Protein AF-A0A498LXP4-F1 (afdb_monomer_lite)

Secondary structure (DSSP, 8-state):
-----THHHHTTPPPPPP--TTGGGSTTSS-----------------------SS-TTSTTS-TTTTTT-HHHHHHHHHHHHHTT----HHHHHHHHHHHHHHHHHHHHHHHHTT----SSPPTTTS-SEEE-SS-EEE--PPPPP-EE-SSS--TTHHHH-EEHHHHHGGGGTT-SEEEEEETTEEEEEEE-TTS-EEEE--S-B-TTSPBPTTS--------

pLDDT: mean 76.38, std 22.14, range [29.14, 98.0]

Sequence (224 aa):
MPRKGRRSQAQKLHWTKVDLTGWASISKDVAQVSDRQQSEDGDNTSRILSVQASHCQSDARYDVFSQNNQCTCVALTFLAYHSEGTLFKQPDLDRVLEEGDALYVGIKMQLIAEGRFRWDHLSMGEVPVSITTSNHTYNIQKSEVLMGYLRARGNPEMERWWIPLDERLQCLSTDVSHALLMVSSECFAVFRDGSGRYGYFDSHSRTAEGFPHPTDDGSYVNVH

Radius of gyration: 18.93 Å; chains: 1; bounding box: 61×47×37 Å

InterPro domains:
  IPR006928 Herpesvirus large tegument protein, USP domain [PF04843] (53-210)
  IPR038765 Papain-like cysteine peptidase superfamily [SSF54001] (51-207)

Foldseek 3Di:
DDDPDCLVVQLVDQFAADDCVPVPPPPPPPDDDDDDDDDDDDDPPPPQDWAWAPWFQQDPVADPLQRPLLQLLLQVLVVVCVVVVDPDHRVNSVVSSVLSSVVLSVLQVVCVVVVNDDDSHDRNVSRDQWDDDPPDIDGDDDDRDADADDDPDDPPVCVVPHYHPVVVCCCCVPPHFWDWDDDRSFIKIWGAHPVRDIWIFGRWAADPVRHHDPVRTHGGGTTD

Structure (mmCIF, N/CA/C/O backbone):
data_AF-A0A498LXP4-F1
#
_entry.id   AF-A0A498LXP4-F1
#
loop_
_atom_site.group_PDB
_atom_site.id
_atom_site.type_symbol
_atom_site.label_atom_id
_atom_site.label_alt_id
_atom_site.label_comp_id
_atom_site.label_asym_id
_atom_site.label_entity_id
_atom_site.label_seq_id
_atom_site.pdbx_PDB_ins_code
_atom_site.Cartn_x
_atom_site.Cartn_y
_atom_site.Cartn_z
_atom_site.occupancy
_atom_site.B_iso_or_equiv
_atom_site.auth_seq_id
_atom_site.auth_comp_id
_atom_site.auth_asym_id
_atom_site.auth_atom_id
_atom_site.pdbx_PDB_model_num
ATOM 1 N N . MET A 1 1 ? -18.141 -32.375 -10.474 1.00 29.42 1 MET A N 1
ATOM 2 C CA . MET A 1 1 ? -18.356 -31.263 -9.517 1.00 29.42 1 MET A CA 1
ATOM 3 C C . MET A 1 1 ? -17.061 -30.464 -9.405 1.00 29.42 1 MET A C 1
ATOM 5 O O . MET A 1 1 ? -16.059 -31.072 -9.041 1.00 29.42 1 MET A O 1
ATOM 9 N N . PRO A 1 2 ? -17.015 -29.167 -9.756 1.00 35.19 2 PRO A N 1
ATOM 10 C CA . PRO A 1 2 ? -15.776 -28.396 -9.686 1.00 35.19 2 PRO A CA 1
ATOM 11 C C . PRO A 1 2 ? -15.463 -28.063 -8.223 1.00 35.19 2 PRO A C 1
ATOM 13 O O . PRO A 1 2 ? -16.278 -27.455 -7.527 1.00 35.19 2 PRO A O 1
ATOM 16 N N . ARG A 1 3 ? -14.293 -28.487 -7.734 1.00 45.72 3 ARG A N 1
ATOM 17 C CA . ARG A 1 3 ? -13.798 -28.136 -6.396 1.00 45.72 3 ARG A CA 1
ATOM 18 C C . ARG A 1 3 ? -13.428 -26.650 -6.396 1.00 45.72 3 ARG A C 1
ATOM 20 O O . ARG A 1 3 ? -12.495 -26.266 -7.094 1.00 45.72 3 ARG A O 1
ATOM 27 N N . LYS A 1 4 ? -14.142 -25.827 -5.618 1.00 42.12 4 LYS A N 1
ATOM 28 C CA . LYS A 1 4 ? -13.756 -24.436 -5.309 1.00 42.12 4 LYS A CA 1
ATOM 29 C C . LYS A 1 4 ? -12.323 -24.447 -4.758 1.00 42.12 4 LYS A C 1
ATOM 31 O O . LYS A 1 4 ? -12.092 -24.916 -3.646 1.00 42.12 4 LYS A O 1
ATOM 36 N N . GLY A 1 5 ? -11.359 -24.053 -5.586 1.00 40.53 5 GLY A N 1
ATOM 37 C CA . GLY A 1 5 ? -9.934 -24.159 -5.287 1.00 40.53 5 GLY A CA 1
ATOM 38 C C . GLY A 1 5 ? -9.494 -23.141 -4.239 1.00 40.53 5 GLY A C 1
ATOM 39 O O . GLY A 1 5 ? -10.023 -22.035 -4.184 1.00 40.53 5 GLY A O 1
ATOM 40 N N . ARG A 1 6 ? -8.473 -23.491 -3.447 1.00 49.62 6 ARG A N 1
ATOM 41 C CA . ARG A 1 6 ? -7.818 -22.638 -2.431 1.00 49.62 6 ARG A CA 1
ATOM 42 C C . ARG A 1 6 ? -7.492 -21.203 -2.906 1.00 49.62 6 ARG A C 1
ATOM 44 O O . ARG A 1 6 ? -7.411 -20.305 -2.079 1.00 49.62 6 ARG A O 1
ATOM 51 N N . ARG A 1 7 ? -7.406 -20.955 -4.221 1.00 44.03 7 ARG A N 1
ATOM 52 C CA . ARG A 1 7 ? -7.292 -19.614 -4.830 1.00 44.03 7 ARG A CA 1
ATOM 53 C C . ARG A 1 7 ? -8.417 -18.654 -4.415 1.00 44.03 7 ARG A C 1
ATOM 55 O O . ARG A 1 7 ? -8.137 -17.516 -4.067 1.00 44.03 7 ARG A O 1
ATOM 62 N N . SER A 1 8 ? -9.668 -19.122 -4.326 1.00 49.00 8 SER A N 1
ATOM 63 C CA . SER A 1 8 ? -10.786 -18.291 -3.845 1.00 49.00 8 SER A CA 1
ATOM 64 C C . SER A 1 8 ? -10.777 -18.078 -2.325 1.00 49.00 8 SER A C 1
ATOM 66 O O . SER A 1 8 ? -11.537 -17.258 -1.817 1.00 49.00 8 SER A O 1
ATOM 68 N N . GLN A 1 9 ? -9.982 -18.854 -1.577 1.00 51.09 9 GLN A N 1
ATOM 69 C CA . GLN A 1 9 ? -9.816 -18.665 -0.134 1.00 51.09 9 GLN A CA 1
ATOM 70 C C . GLN A 1 9 ? -8.811 -17.547 0.165 1.00 51.09 9 GLN A C 1
ATOM 72 O O . GLN A 1 9 ? -9.069 -16.775 1.077 1.00 51.09 9 GLN A O 1
ATOM 77 N N . ALA A 1 10 ? -7.754 -17.379 -0.643 1.00 55.09 10 ALA A N 1
ATOM 78 C CA . ALA A 1 10 ? -6.750 -16.320 -0.464 1.00 55.09 10 ALA A CA 1
ATOM 79 C C . ALA A 1 10 ? -7.338 -14.897 -0.474 1.00 55.09 10 ALA A C 1
ATOM 81 O O . ALA A 1 10 ? -6.876 -14.034 0.260 1.00 55.09 10 ALA A O 1
ATOM 82 N N . GLN A 1 11 ? -8.416 -14.664 -1.229 1.00 54.25 11 GLN A N 1
ATOM 83 C CA . GLN A 1 11 ? -9.118 -13.372 -1.251 1.00 54.25 11 GLN A CA 1
ATOM 84 C C . GLN A 1 11 ? -9.850 -13.033 0.061 1.00 54.25 11 GLN A C 1
ATOM 86 O O . GLN A 1 11 ? -10.203 -11.877 0.282 1.00 54.25 11 GLN A O 1
ATOM 91 N N . LYS A 1 12 ? -10.109 -14.039 0.906 1.00 54.97 12 LYS A N 1
ATOM 92 C CA . LYS A 1 12 ? -10.863 -13.930 2.165 1.00 54.97 12 LYS A CA 1
ATOM 93 C C . LYS A 1 12 ? -10.003 -14.194 3.403 1.00 54.97 12 LYS A C 1
ATOM 95 O O . LYS A 1 12 ? -10.546 -14.209 4.503 1.00 54.97 12 LYS A O 1
ATOM 100 N N . LEU A 1 13 ? -8.716 -14.493 3.223 1.00 53.66 13 LEU A N 1
ATOM 101 C CA . LEU A 1 13 ? -7.804 -14.743 4.330 1.00 53.66 13 LEU A CA 1
ATOM 102 C C . LEU A 1 13 ? -7.346 -13.407 4.910 1.00 53.66 13 LEU A C 1
ATOM 104 O O . LEU A 1 13 ? -6.879 -12.531 4.184 1.00 53.66 13 LEU A O 1
ATOM 108 N N . HIS A 1 14 ? -7.483 -13.288 6.224 1.00 51.78 14 HIS A N 1
ATOM 109 C CA . HIS A 1 14 ? -6.813 -12.274 7.023 1.00 51.78 14 HIS A CA 1
ATOM 110 C C . HIS A 1 14 ? -5.435 -12.816 7.387 1.00 51.78 14 HIS A C 1
ATOM 112 O O . HIS A 1 14 ? -5.321 -13.927 7.913 1.00 51.78 14 HIS A O 1
ATOM 118 N N . TRP A 1 15 ? -4.388 -12.079 7.030 1.00 49.88 15 TRP A N 1
ATOM 119 C CA . TRP A 1 15 ? -3.016 -12.546 7.187 1.00 49.88 15 TRP A CA 1
ATOM 120 C C . TRP A 1 15 ? -2.542 -12.337 8.621 1.00 49.88 15 TRP A C 1
ATOM 122 O O . TRP A 1 15 ? -2.679 -11.259 9.192 1.00 49.88 15 TRP A O 1
ATOM 132 N N . THR A 1 16 ? -1.998 -13.391 9.219 1.00 38.91 16 THR A N 1
ATOM 133 C CA . THR A 1 16 ? -1.466 -13.371 10.583 1.00 38.91 16 THR A CA 1
ATOM 134 C C . THR A 1 16 ? 0.036 -13.135 10.569 1.00 38.91 16 THR A C 1
ATOM 136 O O . THR A 1 16 ? 0.739 -13.733 9.751 1.00 38.91 16 THR A O 1
ATOM 139 N N . LYS A 1 17 ? 0.528 -12.339 11.523 1.00 36.44 17 LYS A N 1
ATOM 140 C CA . LYS A 1 17 ? 1.960 -12.124 11.751 1.00 36.44 17 LYS A CA 1
ATOM 141 C C . LYS A 1 17 ? 2.653 -13.465 12.019 1.00 36.44 17 LYS A C 1
ATOM 143 O O . LYS A 1 17 ? 2.330 -14.164 12.977 1.00 36.44 17 LYS A O 1
ATOM 148 N N . VAL A 1 18 ? 3.584 -13.837 11.151 1.00 39.88 18 VAL A N 1
ATOM 149 C CA . VAL A 1 18 ? 4.504 -14.956 11.349 1.00 39.88 18 VAL A CA 1
ATOM 150 C C . VAL A 1 18 ? 5.578 -14.515 12.339 1.00 39.88 18 VAL A C 1
ATOM 152 O O . VAL A 1 18 ? 6.214 -13.482 12.150 1.00 39.88 18 VAL A O 1
ATOM 155 N N . ASP A 1 19 ? 5.773 -15.299 13.396 1.00 37.91 19 ASP A N 1
ATOM 156 C CA . ASP A 1 19 ? 6.857 -15.104 14.355 1.00 37.91 19 ASP A CA 1
ATOM 157 C C . ASP A 1 19 ? 8.199 -15.493 13.709 1.00 37.91 19 ASP A C 1
ATOM 159 O O . ASP A 1 19 ? 8.431 -16.654 13.363 1.00 37.91 19 ASP A O 1
ATOM 163 N N . LEU A 1 20 ? 9.068 -14.501 13.495 1.00 41.78 20 LEU A N 1
ATOM 164 C CA . LEU A 1 20 ? 10.378 -14.665 12.854 1.00 41.78 20 LEU A CA 1
ATOM 165 C C . LEU A 1 20 ? 11.522 -14.830 13.870 1.00 41.78 20 LEU A C 1
ATOM 167 O O . LEU A 1 20 ? 12.680 -14.927 13.460 1.00 41.78 20 LEU A O 1
ATOM 171 N N . THR A 1 21 ? 11.235 -14.911 15.176 1.00 40.44 21 THR A N 1
ATOM 172 C CA . THR A 1 21 ? 12.257 -15.006 16.243 1.00 40.44 21 THR A CA 1
ATOM 173 C C . THR A 1 21 ? 13.197 -16.214 16.107 1.00 40.44 21 THR A C 1
ATOM 175 O O . THR A 1 21 ? 14.305 -16.200 16.638 1.00 40.44 21 THR A O 1
ATOM 178 N N . GLY A 1 22 ? 12.821 -17.234 15.327 1.00 33.28 22 GLY A N 1
ATOM 179 C CA . GLY A 1 22 ? 13.659 -18.403 15.030 1.00 33.28 22 GLY A CA 1
ATOM 180 C C . GLY A 1 22 ? 14.635 -18.267 13.847 1.00 33.28 22 GLY A C 1
ATOM 181 O O . GLY A 1 22 ? 15.439 -19.175 13.633 1.00 33.28 22 GLY A O 1
ATOM 182 N N . TRP A 1 23 ? 14.598 -17.187 13.054 1.00 38.53 23 TRP A N 1
ATOM 183 C CA . TRP A 1 23 ? 15.372 -17.104 11.797 1.00 38.53 23 TRP A CA 1
ATOM 184 C C . TRP A 1 23 ? 16.809 -16.577 11.969 1.00 38.53 23 TRP A C 1
ATOM 186 O O . TRP A 1 23 ? 17.630 -16.708 11.062 1.00 38.53 23 TRP A O 1
ATOM 196 N N . ALA A 1 24 ? 17.181 -16.084 13.155 1.00 33.53 24 ALA A N 1
ATOM 197 C CA . ALA A 1 24 ? 18.541 -15.604 13.430 1.00 33.53 24 ALA A CA 1
ATOM 198 C C . ALA A 1 24 ? 19.639 -16.688 13.284 1.00 33.53 24 ALA A C 1
ATOM 200 O O . ALA A 1 24 ? 20.823 -16.368 13.255 1.00 33.53 24 ALA A O 1
ATOM 201 N N . SER A 1 25 ? 19.275 -17.972 13.171 1.00 33.97 25 SER A N 1
ATOM 202 C CA . SER A 1 25 ? 20.235 -19.088 13.147 1.00 33.97 25 SER A CA 1
ATOM 203 C C . SER A 1 25 ? 20.541 -19.691 11.767 1.00 33.97 25 SER A C 1
ATOM 205 O O . SER A 1 25 ? 21.329 -20.631 11.709 1.00 33.97 25 SER A O 1
ATOM 207 N N . ILE A 1 26 ? 19.974 -19.193 10.656 1.00 35.56 26 ILE A N 1
ATOM 208 C CA . ILE A 1 26 ? 20.176 -19.817 9.321 1.00 35.56 26 ILE A CA 1
ATOM 209 C C . ILE A 1 26 ? 21.122 -19.017 8.398 1.00 35.56 26 ILE A C 1
ATOM 211 O O . ILE A 1 26 ? 21.611 -19.553 7.410 1.00 35.56 26 ILE A O 1
ATOM 215 N N . SER A 1 27 ? 21.496 -17.780 8.732 1.00 37.31 27 SER A N 1
ATOM 216 C CA . SER A 1 27 ? 22.370 -16.961 7.871 1.00 37.31 27 SER A CA 1
ATOM 217 C C . SER A 1 27 ? 23.847 -16.997 8.286 1.00 37.31 27 SER A C 1
ATOM 219 O O . SER A 1 27 ? 24.437 -15.958 8.573 1.00 37.31 27 SER A O 1
ATOM 221 N N . LYS A 1 28 ? 24.464 -18.185 8.337 1.00 33.16 28 LYS A N 1
ATOM 222 C CA . LYS A 1 28 ? 25.934 -18.294 8.465 1.00 33.16 28 LYS A CA 1
ATOM 223 C C . LYS A 1 28 ? 26.680 -18.470 7.139 1.00 33.16 28 LYS A C 1
ATOM 225 O O . LYS A 1 28 ? 27.895 -18.326 7.142 1.00 33.16 28 LYS A O 1
ATOM 230 N N . ASP A 1 29 ? 25.979 -18.663 6.023 1.00 30.09 29 ASP A N 1
ATOM 231 C CA . ASP A 1 29 ? 26.621 -18.897 4.717 1.00 30.09 29 ASP A CA 1
ATOM 232 C C . ASP A 1 29 ? 26.624 -17.680 3.772 1.00 30.09 29 ASP A C 1
ATOM 234 O O . ASP A 1 29 ? 27.004 -17.801 2.611 1.00 30.09 29 ASP A O 1
ATOM 238 N N . VAL A 1 30 ? 26.259 -16.485 4.252 1.00 36.47 30 VAL A N 1
ATOM 239 C CA . VAL A 1 30 ? 26.372 -15.240 3.467 1.00 36.47 30 VAL A CA 1
ATOM 240 C C . VAL A 1 30 ? 27.088 -14.168 4.283 1.00 36.47 30 VAL A C 1
ATOM 242 O O . VAL A 1 30 ? 26.524 -13.151 4.665 1.00 36.47 30 VAL A O 1
ATOM 245 N N . ALA A 1 31 ? 28.350 -14.423 4.608 1.00 32.75 31 ALA A N 1
ATOM 246 C CA . ALA A 1 31 ? 29.246 -13.402 5.132 1.00 32.75 31 ALA A CA 1
ATOM 247 C C . ALA A 1 31 ? 30.687 -13.784 4.813 1.00 32.75 31 ALA A C 1
ATOM 249 O O . ALA A 1 31 ? 31.317 -14.472 5.605 1.00 32.75 31 ALA A O 1
ATOM 250 N N . GLN A 1 32 ? 31.193 -13.329 3.665 1.00 32.62 32 GLN A N 1
ATOM 251 C CA . GLN A 1 32 ? 32.583 -12.891 3.492 1.00 32.62 32 GLN A CA 1
ATOM 252 C C . GLN A 1 32 ? 32.713 -12.097 2.190 1.00 32.62 32 GLN A C 1
ATOM 254 O O . GLN A 1 32 ? 33.073 -12.664 1.169 1.00 32.62 32 GLN A O 1
ATOM 259 N N . VAL A 1 33 ? 32.466 -10.787 2.245 1.00 29.14 33 VAL A N 1
ATOM 260 C CA . VAL A 1 33 ? 33.355 -9.780 1.642 1.00 29.14 33 VAL A CA 1
ATOM 261 C C . VAL A 1 33 ? 33.217 -8.527 2.509 1.00 29.14 33 VAL A C 1
ATOM 263 O O . VAL A 1 33 ? 32.252 -7.784 2.381 1.00 29.14 33 VAL A O 1
ATOM 266 N N . SER A 1 34 ? 34.142 -8.352 3.452 1.00 35.22 34 SER A N 1
ATOM 267 C CA . SER A 1 34 ? 34.285 -7.114 4.219 1.00 35.22 34 SER A CA 1
ATOM 268 C C . SER A 1 34 ? 35.464 -6.311 3.673 1.00 35.22 34 SER A C 1
ATOM 270 O O . SER A 1 34 ? 36.515 -6.885 3.378 1.00 35.22 34 SER A O 1
ATOM 272 N N . ASP A 1 35 ? 35.232 -5.004 3.571 1.00 31.95 35 ASP A N 1
ATOM 273 C CA . ASP A 1 35 ? 36.169 -3.884 3.627 1.00 31.95 35 ASP A CA 1
ATOM 274 C C . ASP A 1 35 ? 37.442 -3.934 2.779 1.00 31.95 35 ASP A C 1
ATOM 276 O O . ASP A 1 35 ? 38.472 -4.472 3.190 1.00 31.95 35 ASP A O 1
ATOM 280 N N . ARG A 1 36 ? 37.434 -3.161 1.681 1.00 29.58 36 ARG A N 1
ATOM 281 C CA . ARG A 1 36 ? 38.604 -2.364 1.283 1.00 29.58 36 ARG A CA 1
ATOM 282 C C . ARG A 1 36 ? 38.216 -0.965 0.796 1.00 29.58 36 ARG A C 1
ATOM 284 O O . ARG A 1 36 ? 37.380 -0.797 -0.078 1.00 29.58 36 ARG A O 1
ATOM 291 N N . GLN A 1 37 ? 38.884 -0.013 1.445 1.00 30.94 37 GLN A N 1
ATOM 292 C CA . GLN A 1 37 ? 39.140 1.402 1.172 1.00 30.94 37 GLN A CA 1
ATOM 293 C C . GLN A 1 37 ? 38.753 1.990 -0.193 1.00 30.94 37 GLN A C 1
ATOM 295 O O . GLN A 1 37 ? 39.022 1.420 -1.244 1.00 30.94 37 GLN A O 1
ATOM 300 N N . GLN A 1 38 ? 38.264 3.233 -0.103 1.00 41.69 38 GLN A N 1
ATOM 301 C CA . GLN A 1 38 ? 38.203 4.250 -1.152 1.00 41.69 38 GLN A CA 1
ATOM 302 C C . GLN A 1 38 ? 39.338 4.133 -2.181 1.00 41.69 38 GLN A C 1
ATOM 304 O O . GLN A 1 38 ? 40.508 4.354 -1.869 1.00 41.69 38 GLN A O 1
ATOM 309 N N . SER A 1 39 ? 38.943 3.905 -3.427 1.00 29.56 39 SER A N 1
ATOM 310 C CA . SER A 1 39 ? 39.671 4.334 -4.614 1.00 29.56 39 SER A CA 1
ATOM 311 C C . SER A 1 39 ? 38.643 4.805 -5.635 1.00 29.56 39 SER A C 1
ATOM 313 O O . SER A 1 39 ? 37.705 4.076 -5.951 1.00 29.56 39 SER A O 1
ATOM 315 N N . GLU A 1 40 ? 38.804 6.042 -6.096 1.00 43.16 40 GLU A N 1
ATOM 316 C CA . GLU A 1 40 ? 38.091 6.591 -7.243 1.00 43.16 40 GLU A CA 1
ATOM 317 C C . GLU A 1 40 ? 38.405 5.727 -8.470 1.00 43.16 40 GLU A C 1
ATOM 319 O O . GLU A 1 40 ? 39.521 5.762 -8.980 1.00 43.16 40 GLU A O 1
ATOM 324 N N . ASP A 1 41 ? 37.437 4.939 -8.929 1.00 31.17 41 ASP A N 1
ATOM 325 C CA . ASP A 1 41 ? 37.439 4.415 -10.290 1.00 31.17 41 ASP A CA 1
ATOM 326 C C . ASP A 1 41 ? 35.995 4.276 -10.777 1.00 31.17 41 ASP A C 1
ATOM 328 O O . ASP A 1 41 ? 35.102 3.839 -10.046 1.00 31.17 41 ASP A O 1
ATOM 332 N N . GLY A 1 42 ? 35.751 4.778 -11.982 1.00 42.97 42 GLY A N 1
ATOM 333 C CA . GLY A 1 42 ? 34.420 4.924 -12.546 1.00 42.97 42 GLY A CA 1
ATOM 334 C C . GLY A 1 42 ? 33.849 3.578 -12.958 1.00 42.97 42 GLY A C 1
ATOM 335 O O . GLY A 1 42 ? 34.242 3.041 -13.987 1.00 42.97 42 GLY A O 1
ATOM 336 N N . ASP A 1 43 ? 32.863 3.085 -12.212 1.00 35.78 43 ASP A N 1
ATOM 337 C CA . ASP A 1 43 ? 32.008 1.997 -12.671 1.00 35.78 43 ASP A CA 1
ATOM 338 C C . ASP A 1 43 ? 30.530 2.369 -12.525 1.00 35.78 43 ASP A C 1
ATOM 340 O O . ASP A 1 43 ? 30.071 2.921 -11.522 1.00 35.78 43 ASP A O 1
ATOM 344 N N . ASN A 1 44 ? 29.789 2.112 -13.594 1.00 39.41 44 ASN A N 1
ATOM 345 C CA . ASN A 1 44 ? 28.410 2.512 -13.827 1.00 39.41 44 ASN A CA 1
ATOM 346 C C . ASN A 1 44 ? 27.451 1.575 -13.076 1.00 39.41 44 ASN A C 1
ATOM 348 O O . ASN A 1 44 ? 26.532 0.998 -13.659 1.00 39.41 44 ASN A O 1
ATOM 352 N N . THR A 1 45 ? 27.662 1.395 -11.770 1.00 43.12 45 THR A N 1
ATOM 353 C CA . THR A 1 45 ? 26.665 0.777 -10.899 1.00 43.12 45 THR A CA 1
ATOM 354 C C . THR A 1 45 ? 25.473 1.720 -10.872 1.00 43.12 45 THR A C 1
ATOM 356 O O . THR A 1 45 ? 25.589 2.840 -10.367 1.00 43.12 45 THR A O 1
ATOM 359 N N . SER A 1 46 ? 24.351 1.299 -11.465 1.00 47.84 46 SER A N 1
ATOM 360 C CA . SER A 1 46 ? 23.073 2.013 -11.388 1.00 47.84 46 SER A CA 1
ATOM 361 C C . SER A 1 46 ? 22.856 2.433 -9.940 1.00 47.84 46 SER A C 1
ATOM 363 O O . SER A 1 46 ? 22.653 1.579 -9.080 1.00 47.84 46 SER A O 1
ATOM 365 N N . ARG A 1 47 ? 23.010 3.732 -9.655 1.00 56.84 47 ARG A N 1
ATOM 366 C CA . ARG A 1 47 ? 22.897 4.249 -8.293 1.00 56.84 47 ARG A CA 1
ATOM 367 C C . ARG A 1 47 ? 21.513 3.869 -7.801 1.00 56.84 47 ARG A C 1
ATOM 369 O O . ARG A 1 47 ? 20.524 4.337 -8.361 1.00 56.84 47 ARG A O 1
ATOM 376 N N . ILE A 1 48 ? 21.469 3.002 -6.796 1.00 59.09 48 ILE A N 1
ATOM 377 C CA . ILE A 1 48 ? 20.257 2.740 -6.039 1.00 59.09 48 ILE A CA 1
ATOM 378 C C . ILE A 1 48 ? 19.812 4.095 -5.496 1.00 59.09 48 ILE A C 1
ATOM 380 O O . ILE A 1 48 ? 20.512 4.713 -4.693 1.00 59.09 48 ILE A O 1
ATOM 384 N N . LEU A 1 49 ? 18.695 4.591 -6.015 1.00 71.19 49 LEU A N 1
ATOM 385 C CA . LEU A 1 49 ? 18.021 5.738 -5.436 1.00 71.19 49 LEU A CA 1
ATOM 386 C C . LEU A 1 49 ? 17.234 5.186 -4.249 1.00 71.19 49 LEU A C 1
ATOM 388 O O . LEU A 1 49 ? 16.653 4.115 -4.349 1.00 71.19 49 LEU A O 1
ATOM 392 N N . SER A 1 50 ? 17.297 5.859 -3.109 1.00 79.06 50 SER A N 1
ATOM 393 C CA . SER A 1 50 ? 16.436 5.577 -1.966 1.00 79.06 50 SER A CA 1
ATOM 394 C C . SER A 1 50 ? 16.015 6.916 -1.382 1.00 79.06 50 SER A C 1
ATOM 396 O O . SER A 1 50 ? 16.804 7.865 -1.334 1.00 79.06 50 SER A O 1
ATOM 398 N N . VAL A 1 51 ? 14.745 7.006 -1.006 1.00 84.56 51 VAL A N 1
ATOM 399 C CA . VAL A 1 51 ? 14.124 8.202 -0.446 1.00 84.56 51 VAL A CA 1
ATOM 400 C C . VAL A 1 51 ? 13.348 7.761 0.773 1.00 84.56 51 VAL A C 1
ATOM 402 O O . VAL A 1 51 ? 12.463 6.923 0.656 1.00 84.56 51 VAL A O 1
ATOM 405 N N . GLN A 1 52 ? 13.667 8.357 1.913 1.00 85.69 52 GLN A N 1
ATOM 406 C CA . GLN A 1 52 ? 13.093 8.005 3.202 1.00 85.69 52 GLN A CA 1
ATOM 407 C C . GLN A 1 52 ? 12.001 8.992 3.598 1.00 85.69 52 GLN A C 1
ATOM 409 O O . GLN A 1 52 ? 12.100 10.182 3.298 1.00 85.69 52 GLN A O 1
ATOM 414 N N . ALA A 1 53 ? 10.975 8.495 4.283 1.00 90.62 53 ALA A N 1
ATOM 415 C CA . ALA A 1 53 ? 10.035 9.327 5.022 1.00 90.62 53 ALA A CA 1
ATOM 416 C C . ALA A 1 53 ? 10.687 9.824 6.327 1.00 90.62 53 ALA A C 1
ATOM 418 O O . ALA A 1 53 ? 11.711 9.300 6.763 1.00 90.62 53 ALA A O 1
ATOM 419 N N . SER A 1 54 ? 10.092 10.819 6.986 1.00 91.00 54 SER A N 1
ATOM 420 C CA . SER A 1 54 ? 10.531 11.242 8.326 1.00 91.00 54 SER A CA 1
ATOM 421 C C . SER A 1 54 ? 10.163 10.241 9.421 1.00 91.00 54 SER A C 1
ATOM 423 O O . SER A 1 54 ? 10.637 10.366 10.548 1.00 91.00 54 SER A O 1
ATOM 425 N N . HIS A 1 55 ? 9.291 9.283 9.107 1.00 91.69 55 HIS A N 1
ATOM 426 C CA . HIS A 1 55 ? 8.707 8.348 10.052 1.00 91.69 55 HIS A CA 1
ATOM 427 C C . HIS A 1 55 ? 8.148 7.113 9.340 1.00 91.69 55 HIS A C 1
ATOM 429 O O . HIS A 1 55 ? 8.099 7.052 8.114 1.00 91.69 55 HIS A O 1
ATOM 435 N N . CYS A 1 56 ? 7.724 6.121 10.115 1.00 92.69 56 CYS A N 1
ATOM 436 C CA . CYS A 1 56 ? 7.103 4.896 9.623 1.00 92.69 56 CYS A CA 1
ATOM 437 C C . CYS A 1 56 ? 5.690 4.735 10.197 1.00 92.69 56 CYS A C 1
ATOM 439 O O . CYS A 1 56 ? 5.248 5.497 11.057 1.00 92.69 56 CYS A O 1
ATOM 441 N N . GLN A 1 57 ? 4.964 3.725 9.729 1.00 93.44 57 GLN A N 1
ATOM 442 C CA . GLN A 1 57 ? 3.568 3.487 10.115 1.00 93.44 57 GLN A CA 1
ATOM 443 C C . GLN A 1 57 ? 3.350 3.153 11.608 1.00 93.44 57 GLN A C 1
ATOM 445 O O . GLN A 1 57 ? 2.217 3.187 12.093 1.00 93.44 57 GLN A O 1
ATOM 450 N N . SER A 1 58 ? 4.412 2.779 12.329 1.00 93.75 58 SER A N 1
ATOM 451 C CA . SER A 1 58 ? 4.401 2.497 13.770 1.00 93.75 58 SER A CA 1
ATOM 452 C C . SER A 1 58 ? 4.685 3.731 14.630 1.00 93.75 58 SER A C 1
ATOM 454 O O . SER A 1 58 ? 4.664 3.624 15.853 1.00 93.75 58 SER A O 1
ATOM 456 N N . ASP A 1 59 ? 4.929 4.900 14.028 1.00 93.94 59 ASP A N 1
ATOM 457 C CA . ASP A 1 59 ? 5.203 6.144 14.755 1.00 93.94 59 ASP A CA 1
ATOM 458 C C . ASP A 1 59 ? 4.034 6.518 15.689 1.00 93.94 59 ASP A C 1
ATOM 460 O O . ASP A 1 59 ? 2.858 6.345 15.357 1.00 93.94 59 ASP A O 1
ATOM 464 N N . ALA A 1 60 ? 4.365 7.031 16.878 1.00 94.00 60 ALA A N 1
ATOM 465 C CA . ALA A 1 60 ? 3.422 7.414 17.934 1.00 94.00 60 ALA A CA 1
ATOM 466 C C . ALA A 1 60 ? 2.451 8.542 17.548 1.00 94.00 60 ALA A C 1
ATOM 468 O O . ALA A 1 60 ? 1.506 8.810 18.288 1.00 94.00 60 ALA A O 1
ATOM 469 N N . ARG A 1 61 ? 2.671 9.210 16.411 1.00 94.75 61 ARG A N 1
ATOM 470 C CA . ARG A 1 61 ? 1.732 10.191 15.856 1.00 94.75 61 ARG A CA 1
ATOM 471 C C . ARG A 1 61 ? 0.426 9.574 15.364 1.00 94.75 61 ARG A C 1
ATOM 473 O O . ARG A 1 61 ? -0.572 10.286 15.298 1.00 94.75 61 ARG A O 1
ATOM 480 N N . TYR A 1 62 ? 0.443 8.297 14.983 1.00 96.38 62 TYR A N 1
ATOM 481 C CA . TYR A 1 62 ? -0.756 7.589 14.552 1.00 96.38 62 TYR A CA 1
ATOM 482 C C . TYR A 1 62 ? -1.579 7.159 15.762 1.00 96.38 62 TYR A C 1
ATOM 484 O O . TYR A 1 62 ? -1.033 6.764 16.793 1.00 96.38 62 TYR A O 1
ATOM 492 N N . ASP A 1 63 ? -2.903 7.227 15.634 1.00 96.44 63 ASP A N 1
ATOM 493 C CA . ASP A 1 63 ? -3.808 6.792 16.693 1.00 96.44 63 ASP A CA 1
ATOM 494 C C . ASP A 1 63 ? -3.660 5.280 16.925 1.00 96.44 63 ASP A C 1
ATOM 496 O O . ASP A 1 63 ? -3.511 4.508 15.978 1.00 96.44 63 ASP A O 1
ATOM 500 N N . VAL A 1 64 ? -3.755 4.829 18.179 1.00 96.19 64 VAL A N 1
ATOM 501 C CA . VAL A 1 64 ? -3.698 3.397 18.544 1.00 96.19 64 VAL A CA 1
ATOM 502 C C . VAL A 1 64 ? -4.750 2.576 17.784 1.00 96.19 64 VAL A C 1
ATOM 504 O O . VAL A 1 64 ? -4.586 1.376 17.564 1.00 96.19 64 VAL A O 1
ATOM 507 N N . PHE A 1 65 ? -5.833 3.216 17.348 1.00 96.25 65 PHE A N 1
ATOM 508 C CA . PHE A 1 65 ? -6.853 2.634 16.494 1.00 96.25 65 PHE A CA 1
ATOM 509 C C . PHE A 1 65 ? -6.320 2.142 15.140 1.00 96.25 65 PHE A C 1
ATOM 511 O O . PHE A 1 65 ? -6.866 1.171 14.608 1.00 96.25 65 PHE A O 1
ATOM 518 N N . SER A 1 66 ? -5.294 2.773 14.568 1.00 96.75 66 SER A N 1
ATOM 519 C CA . SER A 1 66 ? -4.759 2.437 13.241 1.00 96.75 66 SER A CA 1
ATOM 520 C C . SER A 1 66 ? -3.285 2.076 13.206 1.00 96.75 66 SER A C 1
ATOM 522 O O . SER A 1 66 ? -2.890 1.304 12.331 1.00 96.75 66 SER A O 1
ATOM 524 N N . GLN A 1 67 ? -2.507 2.567 14.168 1.00 95.44 67 GLN A N 1
ATOM 525 C CA . GLN A 1 67 ? -1.061 2.424 14.233 1.00 95.44 67 GLN A CA 1
ATOM 526 C C . GLN A 1 67 ? -0.595 0.990 13.946 1.00 95.44 67 GLN A C 1
ATOM 528 O O . GLN A 1 67 ? -1.099 0.017 14.512 1.00 95.44 67 GLN A O 1
ATOM 533 N N . ASN A 1 68 ? 0.402 0.884 13.067 1.00 94.00 68 ASN A N 1
ATOM 534 C CA . ASN A 1 68 ? 1.032 -0.351 12.606 1.00 94.00 68 ASN A CA 1
ATOM 535 C C . ASN A 1 68 ? 0.110 -1.390 11.929 1.00 94.00 68 ASN A C 1
ATOM 537 O O . ASN A 1 68 ? 0.495 -2.550 11.798 1.00 94.00 68 ASN A O 1
ATOM 541 N N . ASN A 1 69 ? -1.087 -1.001 11.482 1.00 95.31 69 ASN A N 1
ATOM 542 C CA . ASN A 1 69 ? -2.020 -1.881 10.760 1.00 95.31 69 ASN A CA 1
ATOM 543 C C . ASN A 1 69 ? -2.420 -1.335 9.376 1.00 95.31 69 ASN A C 1
ATOM 545 O O . ASN A 1 69 ? -3.077 -2.017 8.588 1.00 95.31 69 ASN A O 1
ATOM 549 N N . GLN A 1 70 ? -2.001 -0.111 9.057 1.00 96.38 70 GLN A N 1
ATOM 550 C CA . GLN A 1 70 ? -2.407 0.641 7.873 1.00 96.38 70 GLN A CA 1
ATOM 551 C C . GLN A 1 70 ? -1.592 0.331 6.601 1.00 96.38 70 GLN A C 1
ATOM 553 O O . GLN A 1 70 ? -1.873 0.905 5.548 1.00 96.38 70 GLN A O 1
ATOM 558 N N . CYS A 1 71 ? -0.628 -0.599 6.649 1.00 96.00 71 CYS A N 1
ATOM 559 C CA . CYS A 1 71 ? 0.333 -0.875 5.566 1.00 96.00 71 CYS A CA 1
ATOM 560 C C . CYS A 1 71 ? -0.308 -1.090 4.187 1.00 96.00 71 CYS A C 1
ATOM 562 O O . CYS A 1 71 ? 0.187 -0.591 3.181 1.00 96.00 71 CYS A O 1
ATOM 564 N N . THR A 1 72 ? -1.442 -1.794 4.126 1.00 96.00 72 THR A N 1
ATOM 565 C CA . THR A 1 72 ? -2.120 -2.090 2.854 1.00 96.00 72 THR A CA 1
ATOM 566 C C . THR A 1 72 ? -2.690 -0.828 2.208 1.00 96.00 72 THR A C 1
ATOM 568 O O . THR A 1 72 ? -2.586 -0.653 0.994 1.00 96.00 72 THR A O 1
ATOM 571 N N . CYS A 1 73 ? -3.268 0.069 3.011 1.00 97.00 73 CYS A N 1
ATOM 572 C CA . CYS A 1 73 ? -3.787 1.342 2.522 1.00 97.00 73 CYS A CA 1
ATOM 573 C C . CYS A 1 73 ? -2.652 2.292 2.151 1.00 97.00 73 CYS A C 1
ATOM 575 O O . CYS A 1 73 ? -2.711 2.888 1.084 1.00 97.00 73 CYS A O 1
ATOM 577 N N . VAL A 1 74 ? -1.594 2.371 2.962 1.00 97.12 74 VAL A N 1
ATOM 578 C CA . VAL A 1 74 ? -0.417 3.197 2.656 1.00 97.12 74 VAL A CA 1
ATOM 579 C C . VAL A 1 74 ? 0.258 2.746 1.358 1.00 97.12 74 VAL A C 1
ATOM 581 O O . VAL A 1 74 ? 0.512 3.572 0.484 1.00 97.12 74 VAL A O 1
ATOM 584 N N . ALA A 1 75 ? 0.495 1.444 1.179 1.00 96.62 75 ALA A N 1
ATOM 585 C CA . ALA A 1 75 ? 1.069 0.905 -0.054 1.00 96.62 75 ALA A CA 1
ATOM 586 C C . ALA A 1 75 ? 0.190 1.226 -1.274 1.00 96.62 75 ALA A C 1
ATOM 588 O O . ALA A 1 75 ? 0.687 1.604 -2.331 1.00 96.62 75 ALA A O 1
ATOM 589 N N . LEU A 1 76 ? -1.130 1.127 -1.134 1.00 95.88 76 LEU A N 1
ATOM 590 C CA . LEU A 1 76 ? -2.057 1.469 -2.206 1.00 95.88 76 LEU A CA 1
ATOM 591 C C . LEU A 1 76 ? -2.062 2.975 -2.530 1.00 95.88 76 LEU A C 1
ATOM 593 O O . LEU A 1 76 ? -2.072 3.337 -3.707 1.00 95.88 76 LEU A O 1
ATOM 597 N N . THR A 1 77 ? -2.004 3.840 -1.514 1.00 96.19 77 THR A N 1
ATOM 598 C CA . THR A 1 77 ? -1.837 5.295 -1.667 1.00 96.19 77 THR A CA 1
ATOM 599 C C . THR A 1 77 ? -0.546 5.630 -2.397 1.00 96.19 77 THR A C 1
ATOM 601 O O . THR A 1 77 ? -0.565 6.416 -3.345 1.00 96.19 77 THR A O 1
ATOM 604 N N . PHE A 1 78 ? 0.559 4.972 -2.040 1.00 95.75 78 PHE A N 1
ATOM 605 C CA . PHE A 1 78 ? 1.823 5.108 -2.757 1.00 95.75 78 PHE A CA 1
ATOM 606 C C . PHE A 1 78 ? 1.667 4.772 -4.247 1.00 95.75 78 PHE A C 1
ATOM 608 O O . PHE A 1 78 ? 2.075 5.559 -5.099 1.00 95.75 78 PHE A O 1
ATOM 615 N N . LEU A 1 79 ? 1.048 3.632 -4.585 1.00 94.62 79 LEU A N 1
ATOM 616 C CA . LEU A 1 79 ? 0.856 3.221 -5.983 1.00 94.62 79 LEU A CA 1
ATOM 617 C C . 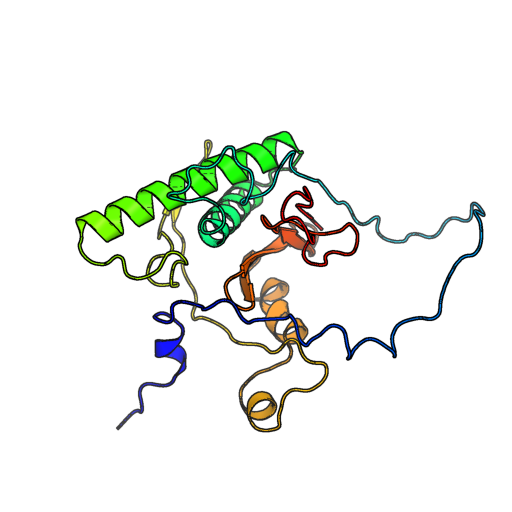LEU A 1 79 ? -0.008 4.221 -6.766 1.00 94.62 79 LEU A C 1
ATOM 619 O O . LEU A 1 79 ? 0.278 4.477 -7.937 1.00 94.62 79 LEU A O 1
ATOM 623 N N . ALA A 1 80 ? -1.026 4.813 -6.133 1.00 94.31 80 ALA A N 1
ATOM 624 C CA . ALA A 1 80 ? -1.846 5.852 -6.751 1.00 94.31 80 ALA A CA 1
ATOM 625 C C . ALA A 1 80 ? -0.997 7.079 -7.120 1.00 94.31 80 ALA A C 1
ATOM 627 O O . ALA A 1 80 ? -0.965 7.465 -8.288 1.00 94.31 80 ALA A O 1
ATOM 628 N N . TYR A 1 81 ? -0.213 7.614 -6.180 1.00 93.31 81 TYR A N 1
ATOM 629 C CA . TYR A 1 81 ? 0.707 8.725 -6.453 1.00 93.31 81 TYR A CA 1
ATOM 630 C C . TYR A 1 81 ? 1.807 8.371 -7.454 1.00 93.31 81 TYR A C 1
ATOM 632 O O . TYR A 1 81 ? 2.159 9.189 -8.307 1.00 93.31 81 TYR A O 1
ATOM 640 N N . HIS A 1 82 ? 2.338 7.150 -7.400 1.00 91.75 82 HIS A N 1
ATOM 641 C CA . HIS A 1 82 ? 3.325 6.689 -8.369 1.00 91.75 82 HIS A CA 1
ATOM 642 C C . HIS A 1 82 ? 2.724 6.649 -9.782 1.00 91.75 82 HIS A C 1
ATOM 644 O O . HIS A 1 82 ? 3.407 6.963 -10.757 1.00 91.75 82 HIS A O 1
ATOM 650 N N . SER A 1 83 ? 1.453 6.265 -9.931 1.00 89.88 83 SER A N 1
ATOM 651 C CA . SER A 1 83 ? 0.786 6.229 -11.240 1.00 89.88 83 SER A CA 1
ATOM 652 C C . SER A 1 83 ? 0.644 7.614 -11.890 1.00 89.88 83 SER A C 1
ATOM 654 O O . SER A 1 83 ? 0.511 7.706 -13.108 1.00 89.88 83 SER A O 1
ATOM 656 N N . GLU A 1 84 ? 0.751 8.688 -11.101 1.00 90.06 84 GLU A N 1
ATOM 657 C CA . GLU A 1 84 ? 0.765 10.084 -11.565 1.00 90.06 84 GLU A CA 1
ATOM 658 C C . GLU A 1 84 ? 2.138 10.533 -12.089 1.00 90.06 84 GLU A C 1
ATOM 660 O O . GLU A 1 84 ? 2.273 11.646 -12.592 1.00 90.06 84 GLU A O 1
ATOM 665 N N . GLY A 1 85 ? 3.170 9.688 -11.975 1.00 86.31 85 GLY A N 1
ATOM 666 C CA . GLY A 1 85 ? 4.549 10.059 -12.298 1.00 86.31 85 GLY A CA 1
ATOM 667 C C . GLY A 1 85 ? 5.208 10.925 -11.221 1.00 86.31 85 GLY A C 1
ATOM 668 O O . GLY A 1 85 ? 6.174 11.633 -11.510 1.00 86.31 85 GLY A O 1
ATOM 669 N N . THR A 1 86 ? 4.692 10.882 -9.987 1.00 82.19 86 THR A N 1
ATOM 670 C CA . THR A 1 86 ? 5.263 11.592 -8.837 1.00 82.19 86 THR A CA 1
ATOM 671 C C . THR A 1 86 ? 6.714 11.170 -8.607 1.00 82.19 86 THR A C 1
ATOM 673 O O . THR A 1 86 ? 7.014 9.995 -8.401 1.00 82.19 86 THR A O 1
ATOM 676 N N . LEU A 1 87 ? 7.624 12.146 -8.601 1.00 85.56 87 LEU A N 1
ATOM 677 C CA . LEU A 1 87 ? 8.995 11.958 -8.134 1.00 85.56 87 LEU A CA 1
ATOM 678 C C . LEU A 1 87 ? 9.025 12.159 -6.622 1.00 85.56 87 LEU A C 1
ATOM 680 O O . LEU A 1 87 ? 9.092 13.295 -6.152 1.00 85.56 87 LEU A O 1
ATOM 684 N N . PHE A 1 88 ? 8.964 11.058 -5.881 1.00 89.06 88 PHE A N 1
ATOM 685 C CA . PHE A 1 88 ? 8.875 11.100 -4.429 1.00 89.06 88 PHE A CA 1
ATOM 686 C C . PHE A 1 88 ? 10.101 11.746 -3.787 1.00 89.06 88 PHE A C 1
ATOM 688 O O . PHE A 1 88 ? 11.247 11.359 -4.024 1.00 89.06 88 PHE A O 1
ATOM 695 N N . LYS A 1 89 ? 9.834 12.711 -2.915 1.00 91.50 89 LYS A N 1
ATOM 696 C CA . LYS A 1 89 ? 10.741 13.219 -1.890 1.00 91.50 89 LYS A CA 1
ATOM 697 C C . LYS A 1 89 ? 10.173 12.857 -0.523 1.00 91.50 89 LYS A C 1
ATOM 699 O O . LYS A 1 89 ? 9.021 12.454 -0.400 1.00 91.50 89 LYS A O 1
ATOM 704 N N . GLN A 1 90 ? 10.969 13.061 0.520 1.00 92.06 90 GLN A N 1
ATOM 705 C CA . GLN A 1 90 ? 10.555 12.787 1.895 1.00 92.06 90 GLN A CA 1
ATOM 706 C C . GLN A 1 90 ? 9.161 13.353 2.263 1.00 92.06 90 GLN A C 1
ATOM 708 O O . GLN A 1 90 ? 8.356 12.582 2.778 1.00 92.06 90 GLN A O 1
ATOM 713 N N . PRO A 1 91 ? 8.802 14.622 1.955 1.00 93.94 91 PRO A N 1
ATOM 714 C CA . PRO A 1 91 ? 7.470 15.141 2.288 1.00 93.94 91 PRO A CA 1
ATOM 715 C C . PRO A 1 91 ? 6.328 14.444 1.537 1.00 93.94 91 PRO A C 1
ATOM 717 O O . PRO A 1 91 ? 5.218 14.352 2.053 1.00 93.94 91 PRO A O 1
ATOM 720 N N . ASP A 1 92 ? 6.590 13.946 0.327 1.00 93.62 92 ASP A N 1
ATOM 721 C CA . ASP A 1 92 ? 5.598 13.202 -0.451 1.00 93.62 92 ASP A CA 1
ATOM 722 C C . ASP A 1 92 ? 5.338 11.832 0.187 1.00 93.62 92 ASP A C 1
ATOM 724 O O . ASP A 1 92 ? 4.201 11.370 0.229 1.00 93.62 92 ASP A O 1
ATOM 728 N N . LEU A 1 93 ? 6.381 11.198 0.734 1.00 94.19 93 LEU A N 1
ATOM 729 C CA . LEU A 1 93 ? 6.262 9.929 1.454 1.00 94.19 93 LEU A CA 1
ATOM 730 C C . LEU A 1 93 ? 5.572 10.097 2.811 1.00 94.19 93 LEU A C 1
ATOM 732 O O . LEU A 1 93 ? 4.737 9.269 3.167 1.00 94.19 93 LEU A O 1
ATOM 736 N N . ASP A 1 94 ? 5.864 11.182 3.531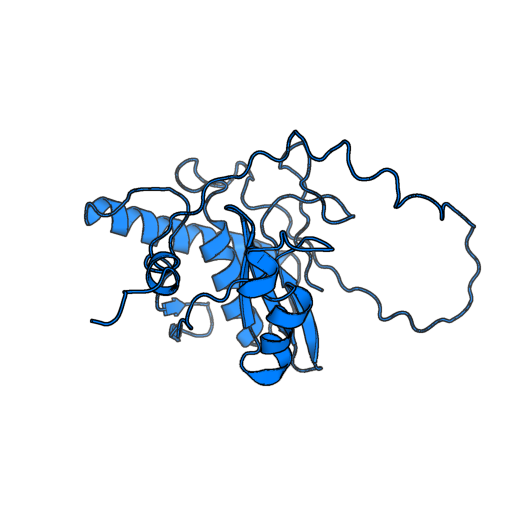 1.00 95.25 94 ASP A N 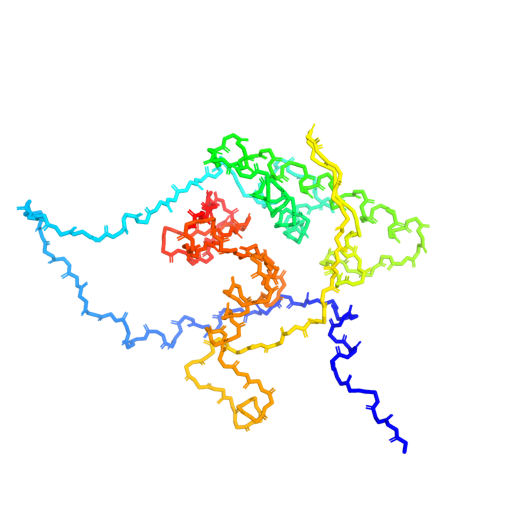1
ATOM 737 C CA . ASP A 1 94 ? 5.147 11.539 4.760 1.00 95.25 94 ASP A CA 1
ATOM 738 C C . ASP A 1 94 ? 3.649 11.706 4.482 1.00 95.25 94 ASP A C 1
ATOM 740 O O . ASP A 1 94 ? 2.811 11.130 5.173 1.00 95.25 94 ASP A O 1
ATOM 744 N N . ARG A 1 95 ? 3.307 12.398 3.391 1.00 95.25 95 ARG A N 1
ATOM 745 C CA . ARG A 1 95 ? 1.921 12.559 2.954 1.00 95.25 95 ARG A CA 1
ATOM 746 C C . ARG A 1 95 ? 1.261 11.236 2.557 1.00 95.25 95 ARG A C 1
ATOM 748 O O . ARG A 1 95 ? 0.098 11.017 2.880 1.00 95.25 95 ARG A O 1
ATOM 755 N N . VAL A 1 96 ? 1.980 10.345 1.873 1.00 96.00 96 VAL A N 1
ATOM 756 C CA . VAL A 1 96 ? 1.492 8.992 1.549 1.00 96.00 96 VAL A CA 1
ATOM 757 C C . VAL A 1 96 ? 1.150 8.207 2.816 1.00 96.00 96 VAL A C 1
ATOM 759 O O . VAL A 1 96 ? 0.130 7.514 2.840 1.00 96.00 96 VAL A O 1
ATOM 762 N N . LEU A 1 97 ? 1.977 8.312 3.860 1.00 96.56 97 LEU A N 1
ATOM 763 C CA . LEU A 1 97 ? 1.727 7.664 5.148 1.00 96.56 97 LEU A CA 1
ATOM 764 C C . LEU A 1 97 ? 0.471 8.236 5.824 1.00 96.56 97 LEU A C 1
ATOM 766 O O . LEU A 1 97 ? -0.401 7.467 6.226 1.00 96.56 97 LEU A O 1
ATOM 770 N N . GLU A 1 98 ? 0.332 9.562 5.864 1.00 96.69 98 GLU A N 1
ATOM 771 C CA . GLU A 1 98 ? -0.828 10.252 6.448 1.00 96.69 98 GLU A CA 1
ATOM 772 C C . GLU A 1 98 ? -2.139 9.937 5.708 1.00 96.69 98 GLU A C 1
ATOM 774 O O . GLU A 1 98 ? -3.141 9.565 6.321 1.00 96.69 98 GLU A O 1
ATOM 779 N N . GLU A 1 99 ? -2.147 10.037 4.377 1.00 96.81 99 GLU A N 1
ATOM 780 C CA . GLU A 1 99 ? -3.336 9.745 3.568 1.00 96.81 99 GLU A CA 1
ATOM 781 C C . GLU A 1 99 ? -3.681 8.247 3.575 1.00 96.81 99 GLU A C 1
ATOM 783 O O . GLU A 1 99 ? -4.857 7.872 3.575 1.00 96.81 99 GLU A O 1
ATOM 788 N N . GLY A 1 100 ? -2.671 7.375 3.618 1.00 97.06 100 GLY A N 1
ATOM 789 C CA . GLY A 1 100 ? -2.853 5.934 3.768 1.00 97.06 100 GLY A CA 1
ATOM 790 C C . GLY A 1 100 ? -3.448 5.539 5.120 1.00 97.06 100 GLY A C 1
ATOM 791 O O . GLY A 1 100 ? -4.337 4.684 5.165 1.00 97.06 100 GLY A O 1
ATOM 792 N N . ASP A 1 101 ? -3.014 6.179 6.207 1.00 98.00 101 ASP A N 1
ATOM 793 C CA . ASP A 1 101 ? -3.607 6.007 7.536 1.00 98.00 101 ASP A CA 1
ATOM 794 C C . ASP A 1 101 ? -5.070 6.465 7.558 1.00 98.00 101 ASP A C 1
ATOM 796 O O . ASP A 1 101 ? -5.953 5.691 7.933 1.00 98.00 101 ASP A O 1
ATOM 800 N N . ALA A 1 102 ? -5.361 7.662 7.043 1.00 97.19 102 ALA A N 1
ATOM 801 C CA . ALA A 1 102 ? -6.727 8.181 6.965 1.00 97.19 102 ALA A CA 1
ATOM 802 C C . ALA A 1 102 ? -7.661 7.255 6.160 1.00 97.19 102 ALA A C 1
ATOM 804 O O . ALA A 1 102 ? -8.800 6.996 6.567 1.00 97.19 102 ALA A O 1
ATOM 805 N N . LEU A 1 103 ? -7.172 6.704 5.042 1.00 97.06 103 LEU A N 1
ATOM 806 C CA . LEU A 1 103 ? -7.899 5.721 4.237 1.00 97.06 103 LEU A CA 1
ATOM 807 C C . LEU A 1 103 ? -8.190 4.440 5.031 1.00 97.06 103 LEU A C 1
ATOM 809 O O . LEU A 1 103 ? -9.316 3.937 5.007 1.00 97.06 103 LEU A O 1
ATOM 813 N N . TYR A 1 104 ? -7.198 3.920 5.755 1.00 97.88 104 TYR A N 1
ATOM 814 C CA . TYR A 1 104 ? -7.372 2.757 6.623 1.00 97.88 104 TYR A CA 1
ATOM 815 C C . TYR A 1 104 ? -8.390 3.015 7.738 1.00 97.88 104 TYR A C 1
ATOM 817 O O . TYR A 1 104 ? -9.301 2.206 7.925 1.00 97.88 104 TYR A O 1
ATOM 825 N N . VAL A 1 105 ? -8.291 4.150 8.438 1.00 98.00 105 VAL A N 1
ATOM 826 C CA . VAL A 1 105 ? -9.235 4.544 9.496 1.00 98.00 105 VAL A CA 1
ATOM 827 C C . VAL A 1 105 ? -10.662 4.573 8.953 1.00 98.00 105 VAL A C 1
ATOM 829 O O . VAL A 1 105 ? -11.561 3.997 9.569 1.00 98.00 105 VAL A O 1
ATOM 832 N N . GLY A 1 106 ? -10.872 5.174 7.778 1.00 97.31 106 GLY A N 1
ATOM 833 C CA . GLY A 1 106 ? -12.179 5.220 7.121 1.00 97.31 106 GLY A CA 1
ATOM 834 C C . GLY A 1 106 ? -12.752 3.828 6.840 1.00 97.31 106 GLY A C 1
ATOM 835 O O . GLY A 1 106 ? -13.897 3.543 7.199 1.00 97.31 106 GLY A O 1
ATOM 836 N N . ILE A 1 107 ? -11.943 2.930 6.269 1.00 97.00 107 ILE A N 1
ATOM 837 C CA . ILE A 1 107 ? -12.346 1.542 5.990 1.00 97.00 107 ILE A CA 1
ATOM 838 C C . ILE A 1 107 ? -12.653 0.791 7.284 1.00 97.00 107 ILE A C 1
ATOM 840 O O . ILE A 1 107 ? -13.687 0.128 7.382 1.00 97.00 107 ILE A O 1
ATOM 844 N N . LYS A 1 108 ? -11.787 0.899 8.295 1.00 97.69 108 LYS A N 1
ATOM 845 C CA . LYS A 1 108 ? -11.969 0.220 9.579 1.00 97.69 108 LYS A CA 1
ATOM 846 C C . LYS A 1 108 ? -13.253 0.681 10.269 1.00 97.69 108 LYS A C 1
ATOM 848 O O . LYS A 1 108 ? -14.035 -0.159 10.711 1.00 97.69 108 LYS A O 1
ATOM 853 N N . MET A 1 109 ? -13.525 1.986 10.290 1.00 97.81 109 MET A N 1
ATOM 854 C CA . MET A 1 109 ? -14.777 2.536 10.825 1.00 97.81 109 MET A CA 1
ATOM 855 C C . MET A 1 109 ? -16.003 2.023 10.069 1.00 97.81 109 MET A C 1
ATOM 857 O O . MET A 1 109 ? -16.983 1.620 10.697 1.00 97.81 109 MET A O 1
ATOM 861 N N . GLN A 1 110 ? -15.942 1.966 8.737 1.00 97.06 110 GLN A N 1
ATOM 862 C CA . GLN A 1 110 ? -17.022 1.410 7.923 1.00 97.06 110 GLN A CA 1
ATOM 863 C C . GLN A 1 110 ? -17.262 -0.075 8.236 1.00 97.06 110 GLN A C 1
ATOM 865 O O . GLN A 1 110 ? -18.401 -0.484 8.458 1.00 97.06 110 GLN A O 1
ATOM 870 N N . LEU A 1 111 ? -16.203 -0.884 8.318 1.00 97.06 111 LEU A N 1
ATOM 871 C CA . LEU A 1 111 ? -16.311 -2.304 8.660 1.00 97.06 111 LEU A CA 1
ATOM 872 C C . LEU A 1 111 ? -16.912 -2.514 10.054 1.00 97.06 111 LEU A C 1
ATOM 874 O O . LEU A 1 111 ? -17.691 -3.451 10.239 1.00 97.06 111 LEU A O 1
ATOM 878 N N . ILE A 1 112 ? -16.577 -1.662 11.027 1.00 97.75 112 ILE A N 1
ATOM 879 C CA . ILE A 1 112 ? -17.160 -1.704 12.376 1.00 97.75 112 ILE A CA 1
ATOM 880 C C . ILE A 1 112 ? -18.651 -1.361 12.317 1.00 97.75 112 ILE A C 1
ATOM 882 O O . ILE A 1 112 ? -19.467 -2.121 12.838 1.00 97.75 112 ILE A O 1
ATOM 886 N N . ALA A 1 113 ? -19.016 -0.266 11.646 1.00 98.00 113 ALA A N 1
ATOM 887 C CA . ALA A 1 113 ? -20.405 0.173 11.510 1.00 98.00 113 ALA A CA 1
ATOM 888 C C . ALA A 1 113 ? -21.288 -0.875 10.807 1.00 98.00 113 ALA A C 1
ATOM 890 O O . ALA A 1 113 ? -22.449 -1.055 11.166 1.00 98.00 113 ALA A O 1
ATOM 891 N N . GLU A 1 114 ? -20.728 -1.606 9.843 1.00 97.19 114 GLU A N 1
ATOM 892 C CA . GLU A 1 114 ? -21.407 -2.685 9.119 1.00 97.19 114 GLU A CA 1
ATOM 893 C C . GLU A 1 114 ? -21.388 -4.039 9.860 1.00 97.19 114 GLU A C 1
ATOM 895 O O . GLU A 1 114 ? -21.918 -5.026 9.349 1.00 97.19 114 GLU A O 1
ATOM 900 N N . GLY A 1 115 ? -20.760 -4.134 11.040 1.00 96.75 115 GLY A N 1
ATOM 901 C CA . GLY A 1 115 ? -20.618 -5.394 11.785 1.00 96.75 115 GLY A CA 1
ATOM 902 C C . GLY A 1 115 ? -19.755 -6.443 11.069 1.00 96.75 115 GLY A C 1
ATOM 903 O O . GLY A 1 115 ? -19.901 -7.646 11.296 1.00 96.75 115 GLY A O 1
ATOM 904 N N . ARG A 1 116 ? -18.876 -5.999 10.166 1.00 95.75 116 ARG A N 1
ATOM 905 C CA . ARG A 1 116 ? -18.000 -6.835 9.330 1.00 95.75 116 ARG A CA 1
ATOM 906 C C . ARG A 1 116 ? -16.549 -6.846 9.795 1.00 95.75 116 ARG A C 1
ATOM 908 O O . ARG A 1 116 ? -15.802 -7.704 9.334 1.00 95.75 116 ARG A O 1
ATOM 915 N N . PHE A 1 117 ? -16.158 -5.936 10.684 1.00 95.06 117 PHE A N 1
ATOM 916 C CA . PHE A 1 117 ? -14.801 -5.868 11.217 1.00 95.06 117 PHE A CA 1
ATOM 917 C C . PHE A 1 117 ? -14.441 -7.148 11.981 1.00 95.06 117 PHE A C 1
ATOM 919 O O . PHE A 1 117 ? -15.179 -7.583 12.868 1.00 95.06 117 PHE A O 1
ATOM 926 N N . ARG A 1 118 ? -13.314 -7.769 11.616 1.00 92.19 118 ARG A N 1
ATOM 927 C CA . ARG A 1 118 ? -12.831 -9.016 12.238 1.00 92.19 118 ARG A CA 1
ATOM 928 C C . ARG A 1 118 ? -11.377 -8.960 12.681 1.00 92.19 118 ARG A C 1
ATOM 930 O O . ARG A 1 118 ? -11.053 -9.560 13.698 1.00 92.19 118 ARG A O 1
ATOM 937 N N . TRP A 1 119 ? -10.532 -8.283 11.913 1.00 91.88 119 TRP A N 1
ATOM 938 C CA . TRP A 1 119 ? -9.091 -8.204 12.125 1.00 91.88 119 TRP A CA 1
ATOM 939 C C . TRP A 1 119 ? -8.590 -6.834 11.683 1.00 91.88 119 TRP A C 1
ATOM 941 O O . TRP A 1 119 ? -9.201 -6.220 10.810 1.00 91.88 119 TRP A O 1
ATOM 951 N N . ASP A 1 120 ? -7.472 -6.390 12.254 1.00 93.44 120 ASP A N 1
ATOM 952 C CA . ASP A 1 120 ? -6.862 -5.111 11.885 1.00 93.44 120 ASP A CA 1
ATOM 953 C C . ASP A 1 120 ? -6.255 -5.138 10.472 1.00 93.44 120 ASP A C 1
ATOM 955 O O . ASP A 1 120 ? -6.435 -4.211 9.697 1.00 93.44 120 ASP A O 1
ATOM 959 N N . HIS A 1 121 ? -5.612 -6.233 10.066 1.00 92.19 121 HIS A N 1
ATOM 960 C CA . HIS A 1 121 ? -5.047 -6.331 8.718 1.00 92.19 121 HIS A CA 1
ATOM 961 C C . HIS A 1 121 ? -6.141 -6.606 7.685 1.00 92.19 121 HIS A C 1
ATOM 963 O O . HIS A 1 121 ? -6.834 -7.619 7.778 1.00 92.19 121 HIS A O 1
ATOM 969 N N . LEU A 1 122 ? -6.265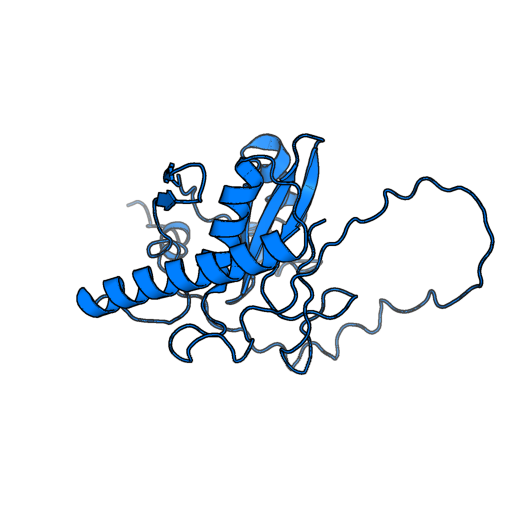 -5.744 6.674 1.00 91.38 122 LEU A N 1
ATOM 970 C CA . LEU A 1 122 ? -7.289 -5.883 5.641 1.00 91.38 122 LEU A CA 1
ATOM 971 C C . LEU A 1 122 ? -7.071 -7.143 4.792 1.00 91.38 122 LEU A C 1
ATOM 973 O O . LEU A 1 122 ? -5.985 -7.408 4.277 1.00 91.38 122 LEU A O 1
ATOM 977 N N . SER A 1 123 ? -8.141 -7.898 4.571 1.00 88.75 123 SER A N 1
ATOM 978 C CA . SER A 1 123 ? -8.199 -8.887 3.494 1.00 88.75 123 SER A CA 1
ATOM 979 C C . SER A 1 123 ? -8.340 -8.193 2.133 1.00 88.75 123 SER A C 1
ATOM 981 O O . SER A 1 123 ? -8.818 -7.063 2.035 1.00 88.75 123 SER A O 1
ATOM 983 N N . MET A 1 124 ? -8.029 -8.887 1.034 1.00 84.94 124 MET A N 1
ATOM 984 C CA . MET A 1 124 ? -8.201 -8.334 -0.326 1.00 84.94 124 MET A CA 1
ATOM 985 C C . MET A 1 124 ? -9.642 -7.891 -0.637 1.00 84.94 124 MET A C 1
ATOM 987 O O . MET A 1 124 ? -9.867 -6.994 -1.460 1.00 84.94 124 MET A O 1
ATOM 991 N N . GLY A 1 125 ? -10.627 -8.518 0.014 1.00 86.75 125 GLY A N 1
ATOM 992 C CA . GLY A 1 125 ? -12.033 -8.121 -0.065 1.00 86.75 125 GLY A CA 1
ATOM 993 C C . GLY A 1 125 ? -12.357 -6.807 0.655 1.00 86.75 125 GLY A C 1
ATOM 994 O O . GLY A 1 125 ? -13.355 -6.178 0.314 1.00 86.75 125 GLY A O 1
ATOM 995 N N . GLU A 1 126 ? -11.529 -6.391 1.613 1.00 92.81 126 GLU A N 1
ATOM 996 C CA . GLU A 1 126 ? -11.683 -5.165 2.411 1.00 92.81 126 GLU A CA 1
ATOM 997 C C . GLU A 1 126 ? -10.808 -4.010 1.907 1.00 92.81 126 GLU A C 1
ATOM 999 O O . GLU A 1 126 ? -11.124 -2.857 2.179 1.00 92.81 126 GLU A O 1
ATOM 1004 N N . VAL A 1 127 ? -9.760 -4.298 1.123 1.00 91.00 127 VAL A N 1
ATOM 1005 C CA . VAL A 1 127 ? -9.013 -3.282 0.355 1.00 91.00 127 VAL A CA 1
ATOM 1006 C C . VAL A 1 127 ? -10.009 -2.409 -0.424 1.00 91.00 127 VAL A C 1
ATOM 1008 O O . VAL A 1 127 ? -10.967 -2.950 -0.989 1.00 91.00 127 VAL A O 1
ATOM 1011 N N . PRO A 1 128 ? -9.832 -1.083 -0.507 1.00 92.06 128 PRO A N 1
ATOM 1012 C CA . PRO A 1 128 ? -10.809 -0.235 -1.175 1.00 92.06 128 PRO A CA 1
ATOM 1013 C C . PRO A 1 128 ? -10.835 -0.494 -2.690 1.00 92.06 128 PRO A C 1
ATOM 1015 O O . PRO A 1 128 ? -9.909 -1.057 -3.277 1.00 92.06 128 PRO A O 1
ATOM 1018 N N . VAL A 1 129 ? -11.949 -0.131 -3.327 1.00 91.38 129 VAL A N 1
ATOM 1019 C CA . VAL A 1 129 ? -12.135 -0.225 -4.790 1.00 91.38 129 VAL A CA 1
ATOM 1020 C C . VAL A 1 129 ? -11.895 1.104 -5.496 1.00 91.38 129 VAL A C 1
ATOM 1022 O O . VAL A 1 129 ? -11.839 1.147 -6.721 1.00 91.38 129 VAL A O 1
ATOM 1025 N N . SER A 1 130 ? -11.731 2.178 -4.731 1.00 92.69 130 SER A N 1
ATOM 1026 C CA . SER A 1 130 ? -11.351 3.486 -5.232 1.00 92.69 130 SER A CA 1
ATOM 1027 C C . SER A 1 130 ? -10.436 4.184 -4.243 1.00 92.69 130 SER A C 1
ATOM 1029 O O . SER A 1 130 ? -10.573 3.995 -3.035 1.00 92.69 130 SER A O 1
ATOM 1031 N N . ILE A 1 131 ? -9.545 5.018 -4.755 1.00 93.12 131 ILE A N 1
ATOM 1032 C CA . ILE A 1 131 ? -8.677 5.874 -3.952 1.00 93.12 131 ILE A CA 1
ATOM 1033 C C . ILE A 1 131 ? -8.637 7.263 -4.573 1.00 93.12 131 ILE A C 1
ATOM 1035 O O . ILE A 1 131 ? -8.624 7.393 -5.795 1.00 93.12 131 ILE A O 1
ATOM 1039 N N . THR A 1 132 ? -8.646 8.292 -3.736 1.00 90.12 132 THR A N 1
ATOM 1040 C CA . THR A 1 132 ? -8.585 9.687 -4.171 1.00 90.12 132 THR A CA 1
ATOM 1041 C C . THR A 1 132 ? -7.289 10.291 -3.666 1.00 90.12 132 THR A C 1
ATOM 1043 O O . THR A 1 132 ? -7.054 10.299 -2.463 1.00 90.12 132 THR A O 1
ATOM 1046 N N . THR A 1 133 ? -6.469 10.779 -4.591 1.00 88.56 133 THR A N 1
ATOM 1047 C CA . THR A 1 133 ? -5.310 11.635 -4.316 1.00 88.56 133 THR A CA 1
ATOM 1048 C C . THR A 1 133 ? -5.743 13.102 -4.414 1.00 88.56 133 THR A C 1
ATOM 1050 O O . THR A 1 133 ? -6.900 13.407 -4.719 1.00 88.56 133 THR A O 1
ATOM 1053 N N . SER A 1 134 ? -4.821 14.054 -4.239 1.00 84.94 134 SER A N 1
ATOM 1054 C CA . SER A 1 134 ? -5.119 15.465 -4.557 1.00 84.94 134 SER A CA 1
ATOM 1055 C C . SER A 1 134 ? -5.433 15.734 -6.029 1.00 84.94 134 SER A C 1
ATOM 1057 O O . SER A 1 134 ? -6.000 16.782 -6.327 1.00 84.94 134 SER A O 1
ATOM 1059 N N . ASN A 1 135 ? -5.037 14.843 -6.940 1.00 86.62 135 ASN A N 1
ATOM 1060 C CA . ASN A 1 135 ? -5.099 15.098 -8.377 1.00 86.62 135 ASN A CA 1
ATOM 1061 C C . ASN A 1 135 ? -6.206 14.288 -9.059 1.00 86.62 135 ASN A C 1
ATOM 1063 O O . ASN A 1 135 ? -6.879 14.803 -9.951 1.00 86.62 135 ASN A O 1
ATOM 1067 N N . HIS A 1 136 ? -6.412 13.034 -8.644 1.00 90.88 136 HIS A N 1
ATOM 1068 C CA . HIS A 1 136 ? -7.314 12.107 -9.321 1.00 90.88 136 HIS A CA 1
ATOM 1069 C C . HIS A 1 136 ? -8.036 11.174 -8.349 1.00 90.88 136 HIS A C 1
ATOM 1071 O O . HIS A 1 136 ? -7.572 10.879 -7.249 1.00 90.88 136 HIS A O 1
ATOM 1077 N N . THR A 1 137 ? -9.161 10.633 -8.814 1.00 93.12 137 THR A N 1
ATOM 1078 C CA . THR A 1 137 ? -9.789 9.455 -8.215 1.00 93.12 137 THR A CA 1
ATOM 1079 C C . THR A 1 137 ? -9.539 8.252 -9.114 1.00 93.12 137 THR A C 1
ATOM 1081 O O . THR A 1 137 ? -9.926 8.238 -10.283 1.00 93.12 137 THR A O 1
ATOM 1084 N N . TYR A 1 138 ? -8.916 7.226 -8.553 1.00 91.50 138 TYR A N 1
ATOM 1085 C CA . TYR A 1 138 ? -8.608 5.970 -9.217 1.00 91.50 138 TYR A CA 1
ATOM 1086 C C . TYR A 1 138 ? -9.643 4.916 -8.869 1.00 91.50 138 TYR A C 1
ATOM 1088 O O . TYR A 1 138 ? -10.022 4.773 -7.709 1.00 91.50 138 TYR A O 1
ATOM 1096 N N . ASN A 1 139 ? -10.036 4.126 -9.867 1.00 92.12 139 ASN A N 1
ATOM 1097 C CA . ASN A 1 139 ? -10.766 2.881 -9.657 1.00 92.12 139 ASN A CA 1
ATOM 1098 C C . ASN A 1 139 ? -9.777 1.718 -9.671 1.00 92.12 139 ASN A C 1
ATOM 1100 O O . ASN A 1 139 ? -9.026 1.538 -10.630 1.00 92.12 139 ASN A O 1
ATOM 1104 N N . ILE A 1 140 ? -9.792 0.915 -8.615 1.00 88.44 140 ILE A N 1
ATOM 1105 C CA . ILE A 1 140 ? -8.840 -0.170 -8.406 1.00 88.44 140 ILE A CA 1
ATOM 1106 C C . ILE A 1 140 ? -9.443 -1.459 -8.945 1.00 88.44 140 ILE A C 1
ATOM 1108 O O . ILE A 1 140 ? -10.378 -2.027 -8.374 1.00 88.44 140 ILE A O 1
ATOM 1112 N N . GLN A 1 141 ? -8.869 -1.950 -10.040 1.00 87.44 141 GLN A N 1
ATOM 1113 C CA . GLN A 1 141 ? -9.173 -3.276 -10.560 1.00 87.44 141 GLN A CA 1
ATOM 1114 C C . GLN A 1 141 ? -8.244 -4.299 -9.910 1.00 87.44 141 GLN A C 1
ATOM 1116 O O . GLN A 1 141 ? -7.046 -4.334 -10.173 1.00 87.44 141 GLN A O 1
ATOM 1121 N N . LYS A 1 142 ? -8.803 -5.132 -9.032 1.00 85.88 142 LYS A N 1
ATOM 1122 C CA . LYS A 1 142 ? -8.048 -6.173 -8.330 1.00 85.88 142 LYS A CA 1
ATOM 1123 C C . LYS A 1 142 ? -7.980 -7.427 -9.194 1.00 85.88 142 LYS A C 1
ATOM 1125 O O . LYS A 1 142 ? -9.018 -7.969 -9.575 1.00 85.88 142 LYS A O 1
ATOM 1130 N N . SER A 1 143 ? -6.771 -7.901 -9.464 1.00 82.81 143 SER A N 1
ATOM 1131 C CA . SER A 1 143 ? -6.547 -9.207 -10.080 1.00 82.81 143 SER A CA 1
ATOM 1132 C C . SER A 1 143 ? -6.779 -10.347 -9.076 1.00 82.81 143 SER A C 1
ATOM 1134 O O . SER A 1 143 ? -7.018 -10.135 -7.881 1.00 82.81 143 SER A O 1
ATOM 1136 N N . GLU A 1 144 ? -6.735 -11.592 -9.560 1.00 83.19 144 GLU A N 1
ATOM 1137 C CA . GLU A 1 144 ? -6.641 -12.741 -8.660 1.00 83.19 144 GLU A CA 1
ATOM 1138 C C . GLU A 1 144 ? -5.353 -12.669 -7.827 1.00 83.19 144 GLU A C 1
ATOM 1140 O O . GLU A 1 144 ? -4.300 -12.271 -8.321 1.00 83.19 144 GLU A O 1
ATOM 1145 N N . VAL A 1 145 ? -5.424 -13.102 -6.565 1.00 84.62 145 VAL A N 1
ATOM 1146 C CA . VAL A 1 145 ? -4.241 -13.168 -5.699 1.00 84.62 145 VAL A CA 1
ATOM 1147 C C . VAL A 1 145 ? -3.285 -14.223 -6.243 1.00 84.62 145 VAL A C 1
ATOM 1149 O O . VAL A 1 145 ? -3.618 -15.413 -6.299 1.00 84.62 145 VAL A O 1
ATOM 1152 N N . LEU A 1 146 ? -2.088 -13.785 -6.620 1.00 85.38 146 LEU A N 1
ATOM 1153 C CA . LEU A 1 146 ? -1.025 -14.658 -7.089 1.00 85.38 146 LEU A CA 1
ATOM 1154 C C . LEU A 1 146 ? -0.109 -15.042 -5.926 1.00 85.38 146 LEU A C 1
ATOM 1156 O O . LEU A 1 146 ? 0.272 -14.202 -5.119 1.00 85.38 146 LEU A O 1
ATOM 1160 N N . MET A 1 147 ? 0.270 -16.319 -5.869 1.00 83.81 147 MET A N 1
ATOM 1161 C CA . MET A 1 147 ? 1.170 -16.847 -4.842 1.00 83.81 147 MET A CA 1
ATOM 1162 C C . MET A 1 147 ? 2.548 -17.153 -5.442 1.00 83.81 147 MET A C 1
ATOM 1164 O O . MET A 1 147 ? 2.648 -17.645 -6.577 1.00 83.81 147 MET A O 1
ATOM 1168 N N . GLY A 1 148 ? 3.590 -16.887 -4.659 1.00 83.88 148 GLY A N 1
ATOM 1169 C CA . GLY A 1 148 ? 4.982 -17.257 -4.917 1.00 83.88 148 GLY A CA 1
ATOM 1170 C C . GLY A 1 148 ? 5.699 -17.583 -3.604 1.00 83.88 148 GLY A C 1
ATOM 1171 O O . GLY A 1 148 ? 5.156 -17.324 -2.527 1.00 83.88 148 GLY A O 1
ATOM 1172 N N . TYR A 1 149 ? 6.890 -18.178 -3.673 1.00 81.94 149 TYR A N 1
ATOM 1173 C CA . TYR A 1 149 ? 7.685 -18.510 -2.484 1.00 81.94 149 TYR A CA 1
ATOM 1174 C C . TYR A 1 149 ? 9.023 -17.759 -2.450 1.00 81.94 149 TYR A C 1
ATOM 1176 O O . TYR A 1 149 ? 9.672 -17.583 -3.474 1.00 81.94 149 TYR A O 1
ATOM 1184 N N . LEU A 1 150 ? 9.437 -17.339 -1.247 1.00 75.62 150 LEU A N 1
ATOM 1185 C CA . LEU A 1 150 ? 10.670 -16.567 -1.012 1.00 75.62 150 LEU A CA 1
ATOM 1186 C C . LEU A 1 150 ? 11.916 -17.455 -0.792 1.00 75.62 150 LEU A C 1
ATOM 1188 O O . LEU A 1 150 ? 13.042 -16.976 -0.810 1.00 75.62 150 LEU A O 1
ATOM 1192 N N . ARG A 1 151 ? 11.744 -18.759 -0.536 1.00 67.12 151 ARG A N 1
ATOM 1193 C CA . ARG A 1 151 ? 12.872 -19.657 -0.229 1.00 67.12 151 ARG A CA 1
ATOM 1194 C C . ARG A 1 151 ? 13.677 -20.008 -1.481 1.00 67.12 151 ARG A C 1
ATOM 1196 O O . ARG A 1 151 ? 13.093 -20.262 -2.524 1.00 67.12 151 ARG A O 1
ATOM 1203 N N . ALA A 1 152 ? 14.993 -20.182 -1.321 1.00 56.72 152 ALA A N 1
ATOM 1204 C CA . ALA A 1 152 ? 15.882 -20.688 -2.375 1.00 56.72 152 ALA A CA 1
ATOM 1205 C C . ALA A 1 152 ? 15.408 -22.027 -2.982 1.00 56.72 152 ALA A C 1
ATOM 1207 O O . ALA A 1 152 ? 15.666 -22.304 -4.150 1.00 56.72 152 ALA A O 1
ATOM 1208 N N . ARG A 1 153 ? 14.693 -22.847 -2.195 1.00 57.81 153 ARG A N 1
ATOM 1209 C CA . ARG A 1 153 ? 13.876 -23.975 -2.663 1.00 57.81 153 ARG A CA 1
ATOM 1210 C C . ARG A 1 153 ? 12.573 -24.043 -1.880 1.00 57.81 153 ARG A C 1
ATOM 1212 O O . ARG A 1 153 ? 12.568 -23.865 -0.655 1.00 57.81 153 ARG A O 1
ATOM 1219 N N . GLY A 1 154 ? 11.472 -24.293 -2.578 1.00 60.81 154 GLY A N 1
ATOM 1220 C CA . GLY A 1 154 ? 10.205 -24.598 -1.927 1.00 60.81 154 GLY A CA 1
ATOM 1221 C C . GLY A 1 154 ? 10.287 -25.971 -1.258 1.00 60.81 154 GLY A C 1
ATOM 1222 O O . GLY A 1 154 ? 11.200 -26.756 -1.501 1.00 60.81 154 GLY A O 1
ATOM 1223 N N . ASN A 1 155 ? 9.327 -26.305 -0.398 1.00 73.56 155 ASN A N 1
ATOM 1224 C CA . ASN A 1 155 ? 9.137 -27.726 -0.109 1.00 73.56 155 ASN A CA 1
ATOM 1225 C C . ASN A 1 155 ? 8.540 -28.416 -1.363 1.00 73.56 155 ASN A C 1
ATOM 1227 O O . ASN A 1 155 ? 7.937 -27.735 -2.198 1.00 73.56 155 ASN A O 1
ATOM 1231 N N . PRO A 1 156 ? 8.636 -29.750 -1.504 1.00 74.31 156 PRO A N 1
ATOM 1232 C CA . PRO A 1 156 ? 8.175 -30.446 -2.712 1.00 74.31 156 PRO A CA 1
ATOM 1233 C C . PRO A 1 156 ? 6.681 -30.275 -3.034 1.00 74.31 156 PRO A C 1
ATOM 1235 O O . PRO A 1 156 ? 6.231 -30.583 -4.136 1.00 74.31 156 PRO A O 1
ATOM 1238 N N . GLU A 1 157 ? 5.857 -29.872 -2.066 1.00 72.88 157 GLU A N 1
ATOM 1239 C CA . GLU A 1 157 ? 4.452 -29.540 -2.307 1.00 72.88 157 GLU A CA 1
ATOM 1240 C C . GLU A 1 157 ? 4.315 -28.124 -2.880 1.00 72.88 157 GLU A C 1
ATOM 1242 O O . GLU A 1 157 ? 3.593 -27.935 -3.852 1.00 72.88 157 GLU A O 1
ATOM 1247 N N . MET A 1 158 ? 5.057 -27.151 -2.352 1.00 70.25 158 MET A N 1
ATOM 1248 C CA . MET A 1 158 ? 5.085 -25.773 -2.847 1.00 70.25 158 MET A CA 1
ATOM 1249 C C . MET A 1 158 ? 5.656 -25.684 -4.261 1.00 70.25 158 MET A C 1
ATOM 1251 O O . MET A 1 158 ? 5.026 -25.057 -5.102 1.00 70.25 158 MET A O 1
ATOM 1255 N N . GLU A 1 159 ? 6.766 -26.366 -4.557 1.00 71.25 159 GLU A N 1
ATOM 1256 C CA . GLU A 1 159 ? 7.382 -26.363 -5.900 1.00 71.25 159 GLU A CA 1
ATOM 1257 C C . GLU A 1 159 ? 6.460 -26.948 -6.984 1.00 71.25 159 GLU A C 1
ATOM 1259 O O . GLU A 1 159 ? 6.621 -26.664 -8.166 1.00 71.25 159 GLU A O 1
ATOM 1264 N N . ARG A 1 160 ? 5.455 -27.748 -6.599 1.00 75.19 160 ARG A N 1
ATOM 1265 C CA . ARG A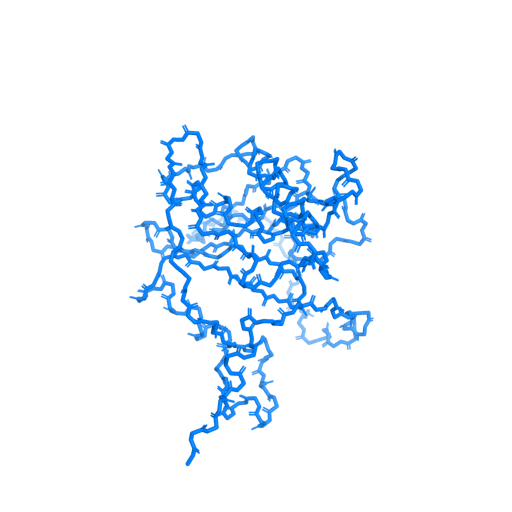 1 160 ? 4.451 -28.280 -7.535 1.00 75.19 160 ARG A CA 1
ATOM 1266 C C . ARG A 1 160 ? 3.351 -27.287 -7.896 1.00 75.19 160 ARG A C 1
ATOM 1268 O O . ARG A 1 160 ? 2.696 -27.476 -8.918 1.00 75.19 160 ARG A O 1
ATOM 1275 N N . TRP A 1 161 ? 3.097 -26.286 -7.057 1.00 71.94 161 TRP A N 1
ATOM 1276 C CA . TRP A 1 161 ? 1.928 -25.409 -7.194 1.00 71.94 161 TRP A CA 1
ATOM 1277 C C . TRP A 1 161 ? 2.274 -23.927 -7.313 1.00 71.94 161 TRP A C 1
ATOM 1279 O O . TRP A 1 161 ? 1.463 -23.166 -7.846 1.00 71.94 161 TRP A O 1
ATOM 1289 N N . TRP A 1 162 ? 3.435 -23.514 -6.810 1.00 80.12 162 TRP A N 1
ATOM 1290 C CA . TRP A 1 162 ? 3.908 -22.136 -6.775 1.00 80.12 162 TRP A CA 1
ATOM 1291 C C . TRP A 1 162 ? 5.257 -22.030 -7.472 1.00 80.12 162 TRP A C 1
ATOM 1293 O O . TRP A 1 162 ? 6.036 -22.978 -7.488 1.00 80.12 162 TRP A O 1
ATOM 1303 N N . ILE A 1 163 ? 5.513 -20.848 -8.017 1.00 84.62 163 ILE A N 1
ATOM 1304 C CA . ILE A 1 163 ? 6.789 -20.491 -8.633 1.00 84.62 163 ILE A CA 1
ATOM 1305 C C . ILE A 1 163 ? 7.590 -19.600 -7.671 1.00 84.62 163 ILE A C 1
ATOM 1307 O O . ILE A 1 163 ? 6.987 -19.007 -6.759 1.00 84.62 163 ILE A O 1
ATOM 1311 N N . PRO A 1 164 ? 8.918 -19.508 -7.843 1.00 87.12 164 PRO A N 1
ATOM 1312 C CA . PRO A 1 164 ? 9.749 -18.537 -7.141 1.00 87.12 164 PRO A CA 1
ATOM 1313 C C . PRO A 1 164 ? 9.171 -17.115 -7.194 1.00 87.12 164 PRO A C 1
ATOM 1315 O O . PRO A 1 164 ? 8.521 -16.729 -8.169 1.00 87.12 164 PRO A O 1
ATOM 1318 N N . LEU A 1 165 ? 9.367 -16.330 -6.129 1.00 86.81 165 LEU A N 1
ATOM 1319 C CA . LEU A 1 165 ? 8.837 -14.964 -6.058 1.00 86.81 165 LEU A CA 1
ATOM 1320 C C . LEU A 1 165 ? 9.388 -14.061 -7.174 1.00 86.81 165 LEU A C 1
ATOM 1322 O O . LEU A 1 165 ? 8.637 -13.266 -7.725 1.00 86.81 165 LEU A O 1
ATOM 1326 N N . ASP A 1 166 ? 10.660 -14.196 -7.534 1.00 86.06 166 ASP A N 1
ATOM 1327 C CA . ASP A 1 166 ? 11.291 -13.458 -8.633 1.00 86.06 166 ASP A CA 1
ATOM 1328 C C . ASP A 1 166 ? 10.637 -13.773 -9.984 1.00 86.06 166 ASP A C 1
ATOM 1330 O O . ASP A 1 166 ? 10.304 -12.854 -10.732 1.00 86.06 166 ASP A O 1
ATOM 1334 N N . GLU A 1 167 ? 10.348 -15.048 -10.261 1.00 88.44 167 GLU A N 1
ATOM 1335 C CA . GLU A 1 167 ? 9.584 -15.443 -11.450 1.00 88.44 167 GLU A CA 1
ATOM 1336 C C . GLU A 1 167 ? 8.158 -14.876 -11.396 1.00 88.44 167 GLU A C 1
ATOM 1338 O O . GLU A 1 167 ? 7.642 -14.358 -12.386 1.00 88.44 167 GLU A O 1
ATOM 1343 N N . ARG A 1 168 ? 7.522 -14.890 -10.218 1.00 89.38 168 ARG A N 1
ATOM 1344 C CA . ARG A 1 168 ? 6.185 -14.312 -10.038 1.00 89.38 168 ARG A CA 1
ATOM 1345 C C . ARG A 1 168 ? 6.157 -12.808 -10.310 1.00 89.38 168 ARG A C 1
ATOM 1347 O O . ARG A 1 168 ? 5.185 -12.337 -10.896 1.00 89.38 168 ARG A O 1
ATOM 1354 N N . LEU A 1 169 ? 7.189 -12.073 -9.903 1.00 89.62 169 LEU A N 1
ATOM 1355 C CA . LEU A 1 169 ? 7.287 -10.623 -10.084 1.00 89.62 169 LEU A CA 1
ATOM 1356 C C . LEU A 1 169 ? 7.530 -10.210 -11.544 1.00 89.62 169 LEU A C 1
ATOM 1358 O O . LEU A 1 169 ? 7.364 -9.035 -11.865 1.00 89.62 169 LEU A O 1
ATOM 1362 N N . GLN A 1 170 ? 7.811 -11.147 -12.458 1.00 89.38 170 GLN A N 1
ATOM 1363 C CA . GLN A 1 170 ? 7.879 -10.855 -13.898 1.00 89.38 170 GLN A CA 1
ATOM 1364 C C . GLN A 1 170 ? 6.545 -10.349 -14.477 1.00 89.38 170 GLN A C 1
ATOM 1366 O O . GLN A 1 170 ? 6.543 -9.714 -15.537 1.00 89.38 170 GLN A O 1
ATOM 1371 N N . CYS A 1 171 ? 5.417 -10.545 -13.776 1.00 84.62 171 CYS A N 1
ATOM 1372 C CA . CYS A 1 171 ? 4.135 -9.938 -14.150 1.00 84.62 171 CYS A CA 1
ATOM 1373 C C . CYS A 1 171 ? 4.204 -8.400 -14.200 1.00 84.62 171 CYS A C 1
ATOM 1375 O O . CYS A 1 171 ? 3.511 -7.797 -15.015 1.00 84.62 171 CYS A O 1
ATOM 1377 N N . LEU A 1 172 ? 5.100 -7.774 -13.418 1.00 86.00 172 LEU A N 1
ATOM 1378 C CA . LEU A 1 172 ? 5.356 -6.326 -13.435 1.00 86.00 172 LEU A CA 1
ATOM 1379 C C . LEU A 1 172 ? 5.984 -5.830 -14.753 1.00 86.00 172 LEU A C 1
ATOM 1381 O O . LEU A 1 172 ? 6.076 -4.628 -15.000 1.00 86.00 172 LEU A O 1
ATOM 1385 N N . SER A 1 173 ? 6.475 -6.744 -15.593 1.00 85.75 173 SER A N 1
ATOM 1386 C CA . SER A 1 173 ? 7.017 -6.425 -16.918 1.00 85.75 173 SER A CA 1
ATOM 1387 C C . SER A 1 173 ? 6.098 -6.801 -18.074 1.00 85.75 173 SER A C 1
ATOM 1389 O O . SER A 1 173 ? 6.417 -6.462 -19.213 1.00 85.75 173 SER A O 1
ATOM 1391 N N . THR A 1 174 ? 5.002 -7.511 -17.810 1.00 84.25 174 THR A N 1
ATOM 1392 C CA . THR A 1 174 ? 4.189 -8.164 -18.848 1.00 84.25 174 THR A CA 1
ATOM 1393 C C . THR A 1 174 ? 2.710 -7.820 -18.735 1.00 84.25 174 THR A C 1
ATOM 1395 O O . THR A 1 174 ? 2.119 -7.395 -19.725 1.00 84.25 174 THR A O 1
ATOM 1398 N N . ASP A 1 175 ? 2.134 -7.944 -17.540 1.00 83.50 175 ASP A N 1
ATOM 1399 C CA . ASP A 1 175 ? 0.688 -7.847 -17.319 1.00 83.50 175 ASP A CA 1
ATOM 1400 C C . ASP A 1 175 ? 0.283 -6.540 -16.625 1.00 83.50 175 ASP A C 1
ATOM 1402 O O . ASP A 1 175 ? -0.753 -5.952 -16.935 1.00 83.50 175 ASP A O 1
ATOM 1406 N N . VAL A 1 176 ? 1.088 -6.093 -15.660 1.00 86.69 176 VAL A N 1
ATOM 1407 C CA . VAL A 1 176 ? 0.837 -4.917 -14.814 1.00 86.69 176 VAL A CA 1
ATOM 1408 C C . VAL A 1 176 ? 2.131 -4.134 -14.612 1.00 86.69 176 VAL A C 1
ATOM 1410 O O . VAL A 1 176 ? 3.205 -4.667 -14.841 1.00 86.69 176 VAL A O 1
ATOM 1413 N N . SER A 1 177 ? 2.054 -2.885 -14.153 1.00 88.56 177 SER A N 1
ATOM 1414 C CA . SER A 1 177 ? 3.222 -2.092 -13.719 1.00 88.56 177 SER A CA 1
ATOM 1415 C C . SER A 1 177 ? 3.282 -1.888 -12.203 1.00 88.56 177 SER A C 1
ATOM 1417 O O . SER A 1 177 ? 4.238 -1.312 -11.695 1.00 88.56 177 SER A O 1
ATOM 1419 N N . HIS A 1 178 ? 2.263 -2.346 -11.475 1.00 91.50 178 HIS A N 1
ATOM 1420 C CA . HIS A 1 178 ? 2.057 -2.097 -10.049 1.00 91.50 178 HIS A CA 1
ATOM 1421 C C . HIS A 1 178 ? 1.437 -3.331 -9.402 1.00 91.50 178 HIS A C 1
ATOM 1423 O O . HIS A 1 178 ? 0.529 -3.939 -9.972 1.00 91.50 178 HIS A O 1
ATOM 1429 N N . ALA A 1 179 ? 1.886 -3.684 -8.202 1.00 92.56 179 ALA A N 1
ATOM 1430 C CA . ALA A 1 179 ? 1.267 -4.726 -7.397 1.00 92.56 179 ALA A CA 1
ATOM 1431 C C . ALA A 1 179 ? 1.430 -4.450 -5.898 1.00 92.56 179 ALA A C 1
ATOM 1433 O O . ALA A 1 179 ? 2.358 -3.769 -5.462 1.00 92.56 179 ALA A O 1
ATOM 1434 N N . LEU A 1 180 ? 0.522 -5.023 -5.110 1.00 93.44 180 LEU A N 1
ATOM 1435 C CA . LEU A 1 180 ? 0.702 -5.173 -3.672 1.00 93.44 180 LEU A CA 1
ATOM 1436 C C . LEU A 1 180 ? 1.363 -6.527 -3.416 1.00 93.44 180 LEU A C 1
ATOM 1438 O O . LEU A 1 180 ? 0.844 -7.564 -3.837 1.00 93.44 180 LEU A O 1
ATOM 1442 N N . LEU A 1 181 ? 2.502 -6.516 -2.733 1.00 92.31 181 LEU A N 1
ATOM 1443 C CA . LEU A 1 181 ? 3.198 -7.716 -2.292 1.00 92.31 181 LEU A CA 1
ATOM 1444 C C . LEU A 1 181 ? 2.930 -7.909 -0.803 1.00 92.31 181 LEU A C 1
ATOM 1446 O O . LEU A 1 181 ? 3.318 -7.074 0.005 1.00 92.31 181 LEU A O 1
ATOM 1450 N N . MET A 1 182 ? 2.296 -9.022 -0.441 1.00 89.06 182 MET A N 1
ATOM 1451 C CA . MET A 1 182 ? 2.113 -9.393 0.959 1.00 89.06 182 MET A CA 1
ATOM 1452 C C . MET A 1 182 ? 3.051 -10.527 1.347 1.00 89.06 182 MET A C 1
ATOM 1454 O O . MET A 1 182 ? 3.065 -11.587 0.713 1.00 89.06 182 MET A O 1
ATOM 1458 N N . VAL A 1 183 ? 3.807 -10.307 2.417 1.00 85.00 183 VAL A N 1
ATOM 1459 C CA . VAL A 1 183 ? 4.635 -11.320 3.070 1.00 85.00 183 VAL A CA 1
ATOM 1460 C C . VAL A 1 183 ? 4.199 -11.368 4.524 1.00 85.00 183 VAL A C 1
ATOM 1462 O O . VAL A 1 183 ? 4.355 -10.391 5.249 1.00 85.00 183 VAL A O 1
ATOM 1465 N N . SER A 1 184 ? 3.652 -12.506 4.969 1.00 82.00 184 SER A N 1
ATOM 1466 C CA . SER A 1 184 ? 3.024 -12.577 6.297 1.00 82.00 184 SER A CA 1
ATOM 1467 C C . SER A 1 184 ? 1.900 -11.520 6.390 1.00 82.00 184 SER A C 1
ATOM 1469 O O . SER A 1 184 ? 1.068 -11.467 5.488 1.00 82.00 184 SER A O 1
ATOM 1471 N N . SER A 1 185 ? 1.853 -10.703 7.442 1.00 82.94 185 SER A N 1
ATOM 1472 C CA . SER A 1 185 ? 0.915 -9.587 7.619 1.00 82.94 185 SER A CA 1
ATOM 1473 C C . SER A 1 185 ? 1.435 -8.241 7.093 1.00 82.94 185 SER A C 1
ATOM 1475 O O . SER A 1 185 ? 0.744 -7.236 7.227 1.00 82.94 185 SER A O 1
ATOM 1477 N N . GLU A 1 186 ? 2.638 -8.196 6.519 1.00 88.75 186 GLU A N 1
ATOM 1478 C CA . GLU A 1 186 ? 3.237 -6.963 6.007 1.00 88.75 186 GLU A CA 1
ATOM 1479 C C . GLU A 1 186 ? 2.918 -6.802 4.517 1.00 88.75 186 GLU A C 1
ATOM 1481 O O . GLU A 1 186 ? 3.077 -7.737 3.726 1.00 88.75 186 GLU A O 1
ATOM 1486 N N . CYS A 1 187 ? 2.448 -5.613 4.139 1.00 92.88 187 CYS A N 1
ATOM 1487 C CA . CYS A 1 187 ? 2.126 -5.265 2.762 1.00 92.88 187 CYS A CA 1
ATOM 1488 C C . CYS A 1 187 ? 3.097 -4.208 2.234 1.00 92.88 187 CYS A C 1
ATOM 1490 O O . CYS A 1 187 ? 3.300 -3.175 2.869 1.00 92.88 187 CYS A O 1
ATOM 1492 N N . PHE A 1 188 ? 3.623 -4.457 1.038 1.00 92.81 188 PHE A N 1
ATOM 1493 C CA . PHE A 1 188 ? 4.519 -3.576 0.297 1.00 92.81 188 PHE A CA 1
ATOM 1494 C C . PHE A 1 188 ? 3.879 -3.185 -1.027 1.00 92.81 188 PHE A C 1
ATOM 1496 O O . PHE A 1 188 ? 3.131 -3.962 -1.628 1.00 92.81 188 PHE A O 1
ATOM 1503 N N . ALA A 1 189 ? 4.224 -2.006 -1.522 1.00 94.69 189 ALA A N 1
ATOM 1504 C CA . ALA A 1 189 ? 3.995 -1.662 -2.915 1.00 94.69 189 ALA A CA 1
ATOM 1505 C C . ALA A 1 189 ? 5.215 -2.101 -3.726 1.00 94.69 189 ALA A C 1
ATOM 1507 O O . ALA A 1 189 ? 6.343 -1.837 -3.330 1.00 94.69 189 ALA A O 1
ATOM 1508 N N . VAL A 1 190 ? 5.005 -2.769 -4.855 1.00 93.88 190 VAL A N 1
ATOM 1509 C CA . VAL A 1 190 ? 6.058 -3.076 -5.832 1.00 93.88 190 VAL A CA 1
ATOM 1510 C C . VAL A 1 190 ? 5.626 -2.565 -7.193 1.00 93.88 190 VAL A C 1
ATOM 1512 O O . VAL A 1 190 ? 4.442 -2.611 -7.542 1.00 93.88 190 VAL A O 1
ATOM 1515 N N . PHE A 1 191 ? 6.566 -2.035 -7.960 1.00 92.06 191 PHE A N 1
ATOM 1516 C CA . PHE A 1 191 ? 6.247 -1.374 -9.214 1.00 92.06 191 PHE A CA 1
ATOM 1517 C C . PHE A 1 191 ? 7.380 -1.474 -10.226 1.00 92.06 191 PHE A C 1
ATOM 1519 O O . PHE A 1 191 ? 8.519 -1.819 -9.906 1.00 92.06 191 PHE A O 1
ATOM 1526 N N . ARG A 1 192 ? 7.038 -1.148 -11.468 1.00 90.56 192 ARG A N 1
ATOM 1527 C CA . ARG A 1 192 ? 7.975 -0.903 -12.551 1.00 90.56 192 ARG A CA 1
ATOM 1528 C C . ARG A 1 192 ? 7.751 0.507 -13.082 1.00 90.56 192 ARG A C 1
ATOM 1530 O O . ARG A 1 192 ? 6.637 0.847 -13.481 1.00 90.56 192 ARG A O 1
ATOM 1537 N N . ASP A 1 193 ? 8.790 1.334 -13.049 1.00 84.75 193 ASP A N 1
ATOM 1538 C CA . ASP A 1 193 ? 8.703 2.721 -13.503 1.00 84.75 193 ASP A CA 1
ATOM 1539 C C . ASP A 1 193 ? 8.627 2.822 -15.040 1.00 84.75 193 ASP A C 1
ATOM 1541 O O . ASP A 1 193 ? 8.824 1.846 -15.770 1.00 84.75 193 ASP A O 1
ATOM 1545 N N . GLY A 1 194 ? 8.354 4.025 -15.557 1.00 82.12 194 GLY A N 1
ATOM 1546 C CA . GLY A 1 194 ? 8.260 4.266 -17.004 1.00 82.12 194 GLY A CA 1
ATOM 1547 C C . GLY A 1 194 ? 9.567 4.036 -17.778 1.00 82.12 194 GLY A C 1
ATOM 1548 O O . GLY A 1 194 ? 9.535 3.907 -18.999 1.00 82.12 194 GLY A O 1
ATOM 1549 N N . SER A 1 195 ? 10.709 3.953 -17.086 1.00 83.50 195 SER A N 1
ATOM 1550 C CA . SER A 1 195 ? 12.009 3.590 -17.668 1.00 83.50 195 SER A CA 1
ATOM 1551 C C . SER A 1 195 ? 12.281 2.080 -17.635 1.00 83.50 195 SER A C 1
ATOM 1553 O O . SER A 1 195 ? 13.284 1.611 -18.171 1.00 83.50 195 SER A O 1
ATOM 1555 N N . GLY A 1 196 ? 11.373 1.304 -17.041 1.00 83.81 196 GLY A N 1
ATOM 1556 C CA . GLY A 1 196 ? 11.451 -0.144 -16.935 1.00 83.81 196 GLY A CA 1
ATOM 1557 C C . GLY A 1 196 ? 12.217 -0.652 -15.715 1.00 83.81 196 GLY A C 1
ATOM 1558 O O . GLY A 1 196 ? 12.436 -1.866 -15.642 1.00 83.81 196 GLY A O 1
ATOM 1559 N N . ARG A 1 197 ? 12.608 0.226 -14.782 1.00 85.00 197 ARG A N 1
ATOM 1560 C CA . ARG A 1 197 ? 13.289 -0.141 -13.530 1.00 85.00 197 ARG A CA 1
ATOM 1561 C C . ARG A 1 197 ? 12.283 -0.643 -12.505 1.00 85.00 197 ARG A C 1
ATOM 1563 O O . ARG A 1 197 ? 11.142 -0.189 -12.483 1.00 85.00 197 ARG A O 1
ATOM 1570 N N . TYR A 1 198 ? 12.716 -1.584 -11.677 1.00 87.81 198 TYR A N 1
ATOM 1571 C CA . TYR A 1 198 ? 11.904 -2.137 -10.601 1.00 87.81 198 TYR A CA 1
ATOM 1572 C C . TYR A 1 198 ? 12.113 -1.362 -9.316 1.00 87.81 198 TYR A C 1
ATOM 1574 O O . TYR A 1 198 ? 13.251 -1.052 -8.972 1.00 87.81 198 TYR A O 1
ATOM 1582 N N . GLY A 1 199 ? 11.016 -1.174 -8.597 1.00 89.06 199 GLY A N 1
ATOM 1583 C CA . GLY A 1 199 ? 10.993 -0.508 -7.317 1.00 89.06 199 GLY A CA 1
ATOM 1584 C C . GLY A 1 199 ? 10.048 -1.153 -6.330 1.00 89.06 199 GLY A C 1
ATOM 1585 O O . GLY A 1 199 ? 9.175 -1.952 -6.687 1.00 89.06 199 GLY A O 1
ATOM 1586 N N . TYR A 1 200 ? 10.222 -0.788 -5.069 1.00 91.69 200 TYR A N 1
ATOM 1587 C CA . TYR A 1 200 ? 9.268 -1.103 -4.020 1.00 91.69 200 TYR A CA 1
ATOM 1588 C C . TYR A 1 200 ? 9.051 0.104 -3.116 1.00 91.69 200 TYR A C 1
ATOM 1590 O O . TYR A 1 200 ? 9.736 1.103 -3.266 1.00 91.69 200 TYR A O 1
ATOM 1598 N N . PHE A 1 201 ? 8.057 0.035 -2.245 1.00 93.38 201 PHE A N 1
ATOM 1599 C CA . PHE A 1 201 ? 7.816 0.959 -1.148 1.00 93.38 201 PHE A CA 1
ATOM 1600 C C . PHE A 1 201 ? 7.377 0.132 0.058 1.00 93.38 201 PHE A C 1
ATOM 1602 O O . PHE A 1 201 ? 6.514 -0.749 -0.055 1.00 93.38 201 PHE A O 1
ATOM 1609 N N . ASP A 1 202 ? 7.979 0.425 1.204 1.00 92.50 202 ASP A N 1
ATOM 1610 C CA . ASP A 1 202 ? 7.724 -0.241 2.473 1.00 92.50 202 ASP A CA 1
ATOM 1611 C C . ASP A 1 202 ? 7.474 0.813 3.555 1.00 92.50 202 ASP A C 1
ATOM 1613 O O . ASP A 1 202 ? 8.331 1.655 3.807 1.00 92.50 202 ASP A O 1
ATOM 1617 N N . SER A 1 203 ? 6.287 0.793 4.163 1.00 93.88 203 SER A N 1
ATOM 1618 C CA . SER A 1 203 ? 5.893 1.721 5.230 1.00 93.88 203 SER A CA 1
ATOM 1619 C C . SER A 1 203 ? 6.352 1.285 6.621 1.00 93.88 203 SER A C 1
ATOM 1621 O O . SER A 1 203 ? 6.177 2.034 7.588 1.00 93.88 203 SER A O 1
ATOM 1623 N N . HIS A 1 204 ? 6.891 0.070 6.747 1.00 91.12 204 HIS A N 1
ATOM 1624 C CA . HIS A 1 204 ? 7.390 -0.465 8.005 1.00 91.12 204 HIS A CA 1
ATOM 1625 C C . HIS A 1 204 ? 8.772 0.090 8.317 1.00 91.12 204 HIS A C 1
ATOM 1627 O O . HIS A 1 204 ? 9.520 0.561 7.462 1.00 91.12 204 HIS A O 1
ATOM 1633 N N . SER A 1 205 ? 9.136 -0.037 9.582 1.00 86.62 205 SER A N 1
ATOM 1634 C CA . SER A 1 205 ? 10.468 0.293 10.029 1.00 86.62 205 SER A CA 1
ATOM 1635 C C . SER A 1 205 ? 11.497 -0.742 9.562 1.00 86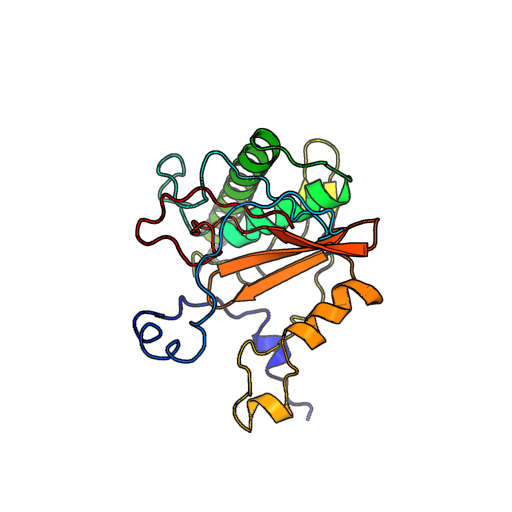.62 205 SER A C 1
ATOM 1637 O O . SER A 1 205 ? 11.366 -1.934 9.869 1.00 86.62 205 SER A O 1
ATOM 1639 N N . ARG A 1 206 ? 12.536 -0.296 8.842 1.00 81.94 206 ARG A N 1
ATOM 1640 C CA . ARG A 1 206 ? 13.664 -1.142 8.411 1.00 81.94 206 ARG A CA 1
ATOM 1641 C C . ARG A 1 206 ? 15.019 -0.622 8.880 1.00 81.94 206 ARG A C 1
ATOM 1643 O O . ARG A 1 206 ? 15.114 0.481 9.395 1.00 81.94 206 ARG A O 1
ATOM 1650 N N . THR A 1 207 ? 16.063 -1.430 8.743 1.00 74.62 207 THR A N 1
ATOM 1651 C CA . THR A 1 207 ? 17.468 -1.007 8.794 1.00 74.62 207 THR A CA 1
ATOM 1652 C C . THR A 1 207 ? 17.925 -0.554 7.404 1.00 74.62 207 THR A C 1
ATOM 1654 O O . THR A 1 207 ? 17.205 -0.736 6.418 1.00 74.62 207 THR A O 1
ATOM 1657 N N . ALA A 1 208 ? 19.139 -0.008 7.293 1.00 69.44 208 ALA A N 1
ATOM 1658 C CA . ALA A 1 208 ? 19.719 0.382 6.004 1.00 69.44 208 ALA A CA 1
ATOM 1659 C C . ALA A 1 208 ? 19.853 -0.799 5.023 1.00 69.44 208 ALA A C 1
ATOM 1661 O O . ALA A 1 208 ? 19.789 -0.617 3.809 1.00 69.44 208 ALA A O 1
ATOM 1662 N N . GLU A 1 209 ? 19.982 -2.017 5.547 1.00 70.38 209 GLU A N 1
ATOM 1663 C CA . GLU A 1 209 ? 20.055 -3.267 4.789 1.00 70.38 209 GLU A CA 1
ATOM 1664 C C . GLU A 1 209 ? 18.667 -3.842 4.447 1.00 70.38 209 GLU A C 1
ATOM 1666 O O . GLU A 1 209 ? 18.577 -4.888 3.807 1.00 70.38 209 GLU A O 1
ATOM 1671 N N . GLY A 1 210 ? 17.581 -3.184 4.870 1.00 70.62 210 GLY A N 1
ATOM 1672 C CA . GLY A 1 210 ? 16.206 -3.604 4.589 1.00 70.62 210 GLY A CA 1
ATOM 1673 C C . GLY A 1 210 ? 15.643 -4.660 5.547 1.00 70.62 210 GLY A C 1
ATOM 1674 O O . GLY A 1 210 ? 14.583 -5.218 5.271 1.00 70.62 210 GLY A O 1
ATOM 1675 N N . PHE A 1 211 ? 16.306 -4.943 6.673 1.00 76.62 211 PHE A N 1
ATOM 1676 C CA . PHE A 1 211 ? 15.768 -5.841 7.705 1.00 76.62 211 PHE A CA 1
ATOM 1677 C C . PHE A 1 211 ? 14.783 -5.114 8.624 1.00 76.62 211 PHE A C 1
ATOM 1679 O O . PHE A 1 211 ? 14.911 -3.906 8.774 1.00 76.62 211 PHE A O 1
ATOM 1686 N N . PRO A 1 212 ? 13.827 -5.796 9.280 1.00 76.75 212 PRO A N 1
ATOM 1687 C CA . PRO A 1 212 ? 12.982 -5.173 10.300 1.00 76.75 212 PRO A CA 1
ATOM 1688 C C . PRO A 1 212 ? 13.816 -4.465 11.375 1.00 76.75 212 PRO A C 1
ATOM 1690 O O . PRO A 1 212 ? 14.746 -5.060 11.926 1.00 76.75 212 PRO A O 1
ATOM 1693 N N . HIS A 1 213 ? 13.501 -3.200 11.667 1.00 72.94 213 HIS A N 1
ATOM 1694 C CA . HIS A 1 213 ? 14.226 -2.456 12.694 1.00 72.94 213 HIS A CA 1
ATOM 1695 C C . HIS A 1 213 ? 13.843 -2.981 14.090 1.00 72.94 213 HIS A C 1
ATOM 1697 O O . HIS A 1 213 ? 12.657 -3.138 14.373 1.00 72.94 213 HIS A O 1
ATOM 1703 N N . PRO A 1 214 ? 14.803 -3.238 14.995 1.00 63.72 214 PRO A N 1
ATOM 1704 C CA . PRO A 1 214 ? 14.530 -3.868 16.292 1.00 63.72 214 PRO A CA 1
ATOM 1705 C C . PRO A 1 214 ? 13.644 -3.042 17.239 1.00 63.72 214 PRO A C 1
ATOM 1707 O O . PRO A 1 214 ? 13.112 -3.592 18.201 1.00 63.72 214 PRO A O 1
ATOM 1710 N N . THR A 1 215 ? 13.503 -1.741 16.989 1.00 61.59 215 THR A N 1
ATOM 1711 C CA . THR A 1 215 ? 12.775 -0.784 17.838 1.00 61.59 215 THR A CA 1
ATOM 1712 C C . THR A 1 215 ? 11.557 -0.150 17.158 1.00 61.59 215 THR A C 1
ATOM 1714 O O . THR A 1 215 ? 10.935 0.718 17.762 1.00 61.59 215 THR A O 1
ATOM 1717 N N . ASP A 1 216 ? 11.191 -0.582 15.940 1.00 55.75 216 ASP A N 1
ATOM 1718 C CA . ASP A 1 216 ? 10.055 -0.046 15.159 1.00 55.75 216 ASP A CA 1
ATOM 1719 C C . ASP A 1 216 ? 10.074 1.497 14.954 1.00 55.75 216 ASP A C 1
ATOM 1721 O O . ASP A 1 216 ? 9.050 2.107 14.651 1.00 55.75 216 ASP A O 1
ATOM 1725 N N . ASP A 1 217 ? 11.245 2.131 15.091 1.00 49.78 217 ASP A N 1
ATOM 1726 C CA . ASP A 1 217 ? 11.518 3.582 15.015 1.00 49.78 217 ASP A CA 1
ATOM 1727 C C . ASP A 1 217 ? 12.362 3.996 13.790 1.00 49.78 217 ASP A C 1
ATOM 1729 O O . ASP A 1 217 ? 12.514 5.179 13.494 1.00 49.78 217 ASP A O 1
ATOM 1733 N N . GLY A 1 218 ? 12.903 3.034 13.047 1.00 45.19 218 GLY A N 1
ATOM 1734 C CA . GLY A 1 218 ? 13.586 3.243 11.771 1.00 45.19 218 GLY A CA 1
ATOM 1735 C C . GLY A 1 218 ? 12.655 3.794 10.682 1.00 45.19 218 GLY A C 1
ATOM 1736 O O . GLY A 1 218 ? 11.506 3.372 10.544 1.00 45.19 218 GLY A O 1
ATOM 1737 N N . SER A 1 219 ? 13.178 4.730 9.896 1.00 40.75 219 SER A N 1
ATOM 1738 C CA . SER A 1 219 ? 12.480 5.597 8.933 1.00 40.75 219 SER A CA 1
ATOM 1739 C C . SER A 1 219 ? 12.698 5.192 7.467 1.00 40.75 219 SER A C 1
ATOM 1741 O O . SER A 1 219 ? 12.715 6.022 6.561 1.00 40.75 219 SER A O 1
ATOM 1743 N N . TYR A 1 220 ? 12.918 3.907 7.204 1.00 46.84 220 TYR A N 1
ATOM 1744 C CA . TYR A 1 220 ? 13.332 3.444 5.882 1.00 46.84 220 TYR A CA 1
ATOM 1745 C C . TYR A 1 220 ? 12.123 3.068 5.038 1.00 46.84 220 TYR A C 1
ATOM 1747 O O . TYR A 1 220 ? 11.782 1.899 4.885 1.00 46.84 220 TYR A O 1
ATOM 1755 N N . VAL A 1 221 ? 11.527 4.085 4.428 1.00 44.47 221 VAL A N 1
ATOM 1756 C CA . VAL A 1 221 ? 10.881 3.874 3.140 1.00 44.47 221 VAL A CA 1
ATOM 1757 C C . VAL A 1 221 ? 12.006 3.729 2.122 1.00 44.47 221 VAL A C 1
ATOM 1759 O O . VAL A 1 221 ? 12.846 4.612 1.998 1.00 44.47 221 VAL A O 1
ATOM 1762 N N . ASN A 1 222 ? 12.071 2.602 1.428 1.00 43.22 222 ASN A N 1
ATOM 1763 C CA . ASN A 1 222 ? 12.969 2.444 0.293 1.00 43.22 222 ASN A CA 1
ATOM 1764 C C . ASN A 1 222 ? 12.123 2.535 -0.967 1.00 43.22 222 ASN A C 1
ATOM 1766 O O . ASN A 1 222 ? 11.245 1.700 -1.141 1.00 43.22 222 ASN A O 1
ATOM 1770 N N . VAL A 1 223 ? 12.389 3.534 -1.809 1.00 42.75 223 VAL A N 1
ATOM 1771 C CA . VAL A 1 223 ? 11.904 3.603 -3.193 1.00 42.75 223 VAL A CA 1
ATOM 1772 C C . VAL A 1 223 ? 13.081 3.273 -4.093 1.00 42.75 223 VAL A C 1
ATOM 1774 O O . VAL A 1 223 ? 13.933 4.136 -4.266 1.00 42.75 223 VAL A O 1
ATOM 1777 N N . HIS A 1 224 ? 13.142 2.042 -4.604 1.00 47.97 224 HIS A N 1
ATOM 1778 C CA . HIS A 1 224 ? 14.147 1.624 -5.594 1.00 47.97 224 HIS A CA 1
ATOM 1779 C C . HIS A 1 224 ? 13.704 1.926 -7.027 1.00 47.97 224 HIS A C 1
ATOM 1781 O O . HIS A 1 224 ? 12.477 1.925 -7.264 1.00 47.97 224 HIS A O 1
#

Organism: Labeo rohita (NCBI:txid84645)